Protein AF-A0A354M658-F1 (afdb_monomer_lite)

Organism: NCBI:txid1099853

pLDDT: mean 90.75, std 9.82, range [50.28, 98.75]

Radius of gyration: 19.21 Å; chains: 1; bounding box: 50×63×44 Å

Sequence (292 aa):
KNWQKTYTVVFLETEIPTVYDFEHWAVNEWEEVYEHSVENVEGEDISVDQYIWASGNSAFSLVANGGPKDFPTFKATSIDVHSGEGAACLKTRKTGSLPASQGMPIAAGNLFLGEFTSKGINIMKEPMKATHFGLPFRKKPLQMSVWFKYDGSNVHMSYDKKGNGTQYGDGRDYCAVYAVLYDNVKAKNLYGVSYLDGNTILKEDEDNPIIAVAGLHEQADNSDQYGTGGVYKHHVFDFKYREGKSVDPDRLKNYEYSLAVVFSSSFYGDRFIGGVGNTLWIDDVEIICEEN

Foldseek 3Di:
DPDDDDDDDDDDDDDDDQKDFQQDWDADPPDGLAIARWDFDDDPPDTDTDRQKDWCQVVLVVQDDHHHVRGQWHWDAPVQGPDDGTWIKGFKAASDQPLLLLQQGIAWGKMKGDFFDPVVNPCSVCVQQRDWFWDQAQFAFFKKKWKKFWAQPFFWWHADSNRDTDGDDPRFFFKWWKKWKFQQVLVCVPPVGSTDTSVQRPDDDPSHRTFWMWTDVVDPPPPCRRGDPSDIDMDMTTTDGDPPHDDDNVCSNVSRMTMMTMITLGPCVVSVIGGGGIMMIIGTIGRHGDDD

InterPro domains:
  IPR025112 Putative carbohydrate metabolism domain [PF13201] (21-288)
  IPR038653 Putative carbohydrate metabolism domain superfamily [G3DSA:2.60.120.890] (13-292)

Structure (mmCIF, N/CA/C/O backbone):
data_AF-A0A354M658-F1
#
_entry.id   AF-A0A354M658-F1
#
loop_
_atom_site.group_PDB
_atom_site.id
_atom_site.type_symbol
_atom_site.label_atom_id
_atom_site.label_alt_id
_atom_site.label_comp_id
_atom_site.label_asym_id
_atom_site.label_entity_id
_atom_site.label_seq_id
_atom_site.pdbx_PDB_ins_code
_atom_site.Cartn_x
_atom_site.Cartn_y
_atom_site.Cartn_z
_atom_site.occupancy
_atom_site.B_iso_or_equiv
_atom_site.auth_seq_id
_atom_site.auth_comp_id
_atom_site.auth_asym_id
_atom_site.auth_atom_id
_atom_site.pdbx_PDB_model_num
ATOM 1 N N . LYS A 1 1 ? 6.727 42.605 20.426 1.00 62.47 1 LYS A N 1
ATOM 2 C CA . LYS A 1 1 ? 6.127 41.355 19.893 1.00 62.47 1 LYS A CA 1
ATOM 3 C C . LYS A 1 1 ? 5.341 41.764 18.657 1.00 62.47 1 LYS A C 1
ATOM 5 O O . LYS A 1 1 ? 4.310 42.388 18.833 1.00 62.47 1 LYS A O 1
ATOM 10 N N . ASN A 1 2 ? 5.865 41.533 17.450 1.00 79.88 2 ASN A N 1
ATOM 11 C CA . ASN A 1 2 ? 5.308 42.151 16.235 1.00 79.88 2 ASN A CA 1
ATOM 12 C C . ASN A 1 2 ? 4.305 41.262 15.486 1.00 79.88 2 ASN A C 1
ATOM 14 O O . ASN A 1 2 ? 3.729 41.729 14.516 1.00 79.88 2 ASN A O 1
ATOM 18 N N . TRP A 1 3 ? 4.064 40.029 15.948 1.00 82.62 3 TRP A N 1
ATOM 19 C CA . TRP A 1 3 ? 3.088 39.118 15.348 1.00 82.62 3 TRP A CA 1
ATOM 20 C C . TRP A 1 3 ? 2.420 38.248 16.414 1.00 82.62 3 TRP A C 1
ATOM 22 O O . TRP A 1 3 ? 3.082 37.770 17.339 1.00 82.62 3 TRP A O 1
ATOM 32 N N . GLN A 1 4 ? 1.114 38.044 16.261 1.00 81.00 4 GLN A N 1
ATOM 33 C CA . GLN A 1 4 ? 0.299 37.101 17.019 1.00 81.00 4 GLN A CA 1
ATOM 34 C C . GLN A 1 4 ? -0.682 36.449 16.040 1.00 81.00 4 GLN A C 1
ATOM 36 O O . GLN A 1 4 ? -1.322 37.150 15.260 1.00 81.00 4 GLN A O 1
ATOM 41 N N . LYS A 1 5 ? -0.791 35.119 16.077 1.00 84.75 5 LYS A N 1
ATOM 42 C CA . LYS A 1 5 ? -1.776 34.347 15.313 1.00 84.75 5 LYS A CA 1
ATOM 43 C C . LYS A 1 5 ? -2.481 33.400 16.278 1.00 84.75 5 LYS A C 1
ATOM 45 O O . LYS A 1 5 ? -1.817 32.748 17.082 1.00 84.75 5 LYS A O 1
ATOM 50 N N . THR A 1 6 ? -3.805 33.377 16.223 1.00 88.00 6 THR A N 1
ATOM 51 C CA . THR A 1 6 ? -4.652 32.519 17.057 1.00 88.00 6 THR A CA 1
ATOM 52 C C . THR A 1 6 ? -5.156 31.371 16.199 1.00 88.00 6 THR A C 1
ATOM 54 O O . THR A 1 6 ? -5.606 31.602 15.079 1.00 88.00 6 THR A O 1
ATOM 57 N N . TYR A 1 7 ? -5.073 30.153 16.724 1.00 87.81 7 TYR A N 1
ATOM 58 C CA . TYR A 1 7 ? -5.593 28.949 16.088 1.00 87.81 7 TYR A CA 1
ATOM 59 C C . TYR A 1 7 ? -6.658 28.330 16.990 1.00 87.81 7 TYR A C 1
ATOM 61 O O . TYR A 1 7 ? -6.480 28.285 18.208 1.00 87.81 7 TYR A O 1
ATOM 69 N N . THR A 1 8 ? -7.733 27.838 16.381 1.00 82.88 8 THR A N 1
ATOM 70 C CA . THR A 1 8 ? -8.702 26.954 17.033 1.00 82.88 8 THR A CA 1
ATOM 71 C C . THR A 1 8 ? -8.377 25.534 16.600 1.00 82.88 8 THR A C 1
ATOM 73 O O . THR A 1 8 ? -8.306 25.263 15.405 1.00 82.88 8 THR A O 1
ATOM 76 N N . VAL A 1 9 ? -8.151 24.646 17.565 1.00 80.00 9 VAL A N 1
ATOM 77 C CA . VAL A 1 9 ? -7.917 23.221 17.319 1.00 80.00 9 VAL A CA 1
ATOM 78 C C . VAL A 1 9 ? -9.162 22.475 17.776 1.00 80.00 9 VAL A C 1
ATOM 80 O O . VAL A 1 9 ? -9.568 22.613 18.929 1.00 80.00 9 VAL A O 1
ATOM 83 N N . VAL A 1 10 ? -9.767 21.718 16.866 1.00 73.62 10 VAL A N 1
ATOM 84 C CA . VAL A 1 10 ? -10.928 20.862 17.128 1.00 73.62 10 VAL A CA 1
ATOM 85 C C . VAL A 1 10 ? -10.473 19.415 16.980 1.00 73.62 10 VAL A C 1
ATOM 87 O O . VAL A 1 10 ? -9.710 19.105 16.068 1.00 73.62 10 VAL A O 1
ATOM 90 N N . PHE A 1 11 ? -10.909 18.544 17.887 1.00 72.88 11 PHE A N 1
ATOM 91 C CA . PHE A 1 11 ? -10.695 17.106 17.773 1.00 72.88 11 PHE A CA 1
ATOM 92 C C . PHE A 1 11 ? -11.997 16.470 17.293 1.00 72.88 11 PHE A C 1
ATOM 94 O O . PHE A 1 11 ? -13.017 16.591 17.969 1.00 72.88 11 PHE A O 1
ATOM 101 N N . LEU A 1 12 ? -11.955 15.839 16.124 1.00 71.31 12 LEU A N 1
ATOM 102 C CA . LEU A 1 12 ? -13.067 15.080 15.565 1.00 71.31 12 LEU A CA 1
ATOM 103 C C . LEU A 1 12 ? -12.661 13.611 15.583 1.00 71.31 12 LEU A C 1
ATOM 105 O O . LEU A 1 12 ? -11.648 13.238 14.992 1.00 71.31 12 LEU A O 1
ATOM 109 N N . GLU A 1 13 ? -13.426 12.790 16.293 1.00 71.38 13 GLU A N 1
ATOM 110 C CA . GLU A 1 13 ? -13.241 11.345 16.254 1.00 71.38 13 GLU A CA 1
ATOM 111 C C . GLU A 1 13 ? -13.855 10.842 14.947 1.00 71.38 13 GLU A C 1
ATOM 113 O O . GLU A 1 13 ? -15.067 10.895 14.759 1.00 71.38 13 GLU A O 1
ATOM 118 N N . THR A 1 14 ? -13.002 10.439 14.009 1.00 75.31 14 THR A N 1
ATOM 119 C CA . THR A 1 14 ? -13.424 9.910 12.711 1.00 75.31 14 THR A CA 1
ATOM 120 C C . THR A 1 14 ? -12.824 8.527 12.527 1.00 75.31 14 THR A C 1
ATOM 122 O O . THR A 1 14 ? -11.682 8.270 12.911 1.00 75.31 14 THR A O 1
ATOM 125 N N . GLU A 1 15 ? -13.615 7.618 11.974 1.00 83.50 15 GLU A N 1
ATOM 126 C CA . GLU A 1 15 ? -13.143 6.294 11.589 1.00 83.50 15 GLU A CA 1
ATOM 127 C C . GLU A 1 15 ? -12.547 6.333 10.193 1.00 83.50 15 GLU A C 1
ATOM 129 O O . GLU A 1 15 ? -12.933 7.166 9.370 1.00 83.50 15 GLU A O 1
ATOM 134 N N . ILE A 1 16 ? -11.639 5.398 9.916 1.00 90.31 16 ILE A N 1
ATOM 135 C CA . ILE A 1 16 ? -11.258 5.147 8.532 1.00 90.31 16 ILE A CA 1
ATOM 136 C C . ILE A 1 16 ? -12.482 4.599 7.775 1.00 90.31 16 ILE A C 1
ATOM 138 O O . ILE A 1 16 ? -13.179 3.717 8.301 1.00 90.31 16 ILE A O 1
ATOM 142 N N . PRO A 1 17 ? -12.772 5.103 6.564 1.00 91.38 17 PRO A N 1
ATOM 143 C CA . PRO A 1 17 ? -13.848 4.572 5.744 1.00 91.38 17 PRO A CA 1
ATOM 144 C C . PRO A 1 17 ? -13.532 3.137 5.315 1.00 91.38 17 PRO A C 1
ATOM 146 O O . PRO A 1 17 ? -12.414 2.646 5.482 1.00 91.38 17 PRO A O 1
ATOM 149 N N . THR A 1 18 ? -14.539 2.446 4.787 1.00 94.88 18 THR A N 1
ATOM 150 C CA . THR A 1 18 ? -14.402 1.091 4.228 1.00 94.88 18 THR A CA 1
ATOM 151 C C . THR A 1 18 ? -14.594 1.054 2.718 1.00 94.88 18 THR A C 1
ATOM 153 O O . THR A 1 18 ? -14.550 -0.028 2.152 1.00 94.88 18 THR A O 1
ATOM 156 N N . VAL A 1 19 ? -14.812 2.203 2.081 1.00 95.25 19 VAL A N 1
ATOM 157 C CA . VAL A 1 19 ? -14.932 2.368 0.630 1.00 95.25 19 VAL A CA 1
ATOM 158 C C . VAL A 1 19 ? -13.922 3.432 0.219 1.00 95.25 19 VAL A C 1
ATOM 160 O O . VAL A 1 19 ? -13.821 4.445 0.909 1.00 95.25 19 VAL A O 1
ATOM 163 N N . TYR A 1 20 ? -13.178 3.181 -0.855 1.00 95.88 20 TYR A N 1
ATOM 164 C CA . TYR A 1 20 ? -12.147 4.073 -1.377 1.00 95.88 20 TYR A CA 1
ATOM 165 C C . TYR A 1 20 ? -12.264 4.133 -2.904 1.00 95.88 20 TYR A C 1
ATOM 167 O O . TYR A 1 20 ? -12.034 3.127 -3.582 1.00 95.88 20 TYR A O 1
ATOM 175 N N . ASP A 1 21 ? -12.633 5.300 -3.427 1.00 94.00 21 ASP A N 1
ATOM 176 C CA . ASP A 1 21 ? -12.829 5.565 -4.862 1.00 94.00 21 ASP A CA 1
ATOM 177 C C . ASP A 1 21 ? -11.611 6.249 -5.516 1.00 94.00 21 ASP A C 1
ATOM 179 O O . ASP A 1 21 ? -11.453 6.244 -6.729 1.00 94.00 21 ASP A O 1
ATOM 183 N N . PHE A 1 22 ? -10.689 6.793 -4.712 1.00 94.75 22 PHE A N 1
ATOM 184 C CA . PHE A 1 22 ? -9.501 7.525 -5.169 1.00 94.75 22 PHE A CA 1
ATOM 185 C C . PHE A 1 22 ? -9.811 8.762 -6.031 1.00 94.75 22 PHE A C 1
ATOM 187 O O . PHE A 1 22 ? -8.993 9.173 -6.870 1.00 94.75 22 PHE A O 1
ATOM 194 N N . GLU A 1 23 ? -10.947 9.413 -5.783 1.00 91.94 23 GLU A N 1
ATOM 195 C CA . GLU A 1 23 ? -11.368 10.612 -6.508 1.00 91.94 23 GLU A CA 1
ATOM 196 C C . GLU A 1 23 ? -10.589 11.864 -6.104 1.00 91.94 23 GLU A C 1
ATOM 198 O O . GLU A 1 23 ? -10.271 12.729 -6.934 1.00 91.94 23 GLU A O 1
ATOM 203 N N . HIS A 1 24 ? -10.211 11.967 -4.834 1.00 90.00 24 HIS A N 1
ATOM 204 C CA . HIS A 1 24 ? -9.600 13.169 -4.283 1.00 90.00 24 HIS A CA 1
ATOM 205 C C . HIS A 1 24 ? -8.102 12.985 -4.057 1.00 90.00 24 HIS A C 1
ATOM 207 O O . HIS A 1 24 ? -7.654 12.076 -3.365 1.00 90.00 24 HIS A O 1
ATOM 213 N N . TRP A 1 25 ? -7.314 13.884 -4.648 1.00 90.06 25 TRP A N 1
ATOM 214 C CA . TRP A 1 25 ? -5.867 13.920 -4.478 1.00 90.06 25 TRP A CA 1
ATOM 215 C C . TRP A 1 25 ? -5.412 15.349 -4.202 1.00 90.06 25 TRP A C 1
ATOM 217 O O . TRP A 1 25 ? -5.858 16.287 -4.866 1.00 90.06 25 TRP A O 1
ATOM 227 N N . ALA A 1 26 ? -4.513 15.514 -3.239 1.00 84.19 26 ALA A N 1
ATOM 228 C CA . ALA A 1 26 ? -3.957 16.803 -2.855 1.00 84.19 26 ALA A CA 1
ATOM 229 C C . ALA A 1 26 ? -2.463 16.873 -3.180 1.00 84.19 26 ALA A C 1
ATOM 231 O O . ALA A 1 26 ? -1.716 15.920 -2.960 1.00 84.19 26 ALA A O 1
ATOM 232 N N . VAL A 1 27 ? -2.020 18.034 -3.657 1.00 79.19 27 VAL A N 1
ATOM 233 C CA . VAL A 1 27 ? -0.604 18.413 -3.699 1.00 79.19 27 VAL A CA 1
ATOM 234 C C . VAL A 1 27 ? -0.386 19.375 -2.539 1.00 79.19 27 VAL A C 1
ATOM 236 O O . VAL A 1 27 ? -1.088 20.380 -2.443 1.00 79.19 27 VAL A O 1
ATOM 239 N N . ASN A 1 28 ? 0.541 19.071 -1.632 1.00 63.62 28 ASN A N 1
ATOM 240 C CA . ASN A 1 28 ? 0.803 19.949 -0.495 1.00 63.62 28 ASN A CA 1
ATOM 241 C C . ASN A 1 28 ? 1.319 21.311 -0.989 1.00 63.62 28 ASN A C 1
ATOM 243 O O . ASN A 1 28 ? 2.319 21.380 -1.704 1.00 63.62 28 ASN A O 1
ATOM 247 N N . GLU A 1 29 ? 0.651 22.391 -0.576 1.00 52.16 29 GLU A N 1
ATOM 248 C CA . GLU A 1 29 ? 0.931 23.769 -1.006 1.00 52.16 29 GLU A CA 1
ATOM 249 C C . GLU A 1 29 ? 2.346 24.255 -0.657 1.00 52.16 29 GLU A C 1
ATOM 251 O O . GLU A 1 29 ? 2.800 25.260 -1.208 1.00 52.16 29 GLU A O 1
ATOM 256 N N . TRP A 1 30 ? 3.040 23.575 0.263 1.00 50.62 30 TRP A N 1
ATOM 257 C CA . TRP A 1 30 ? 4.278 24.092 0.833 1.00 50.62 30 TRP A CA 1
ATOM 258 C C . TRP A 1 30 ? 5.552 23.550 0.189 1.00 50.62 30 TRP A C 1
ATOM 260 O O . TRP A 1 30 ? 6.447 24.363 -0.008 1.00 50.62 30 TRP A O 1
ATOM 270 N N . GLU A 1 31 ? 5.672 22.266 -0.181 1.00 50.28 31 GLU A N 1
ATOM 271 C CA . GLU A 1 31 ? 6.960 21.723 -0.679 1.00 50.28 31 GLU A CA 1
ATOM 272 C C . GLU A 1 31 ? 6.880 20.467 -1.584 1.00 50.28 31 GLU A C 1
ATOM 274 O O . GLU A 1 31 ? 7.927 19.918 -1.932 1.00 50.28 31 GLU A O 1
ATOM 279 N N . GLU A 1 32 ? 5.707 19.978 -2.007 1.00 55.75 32 GLU A N 1
ATOM 280 C CA . GLU A 1 32 ? 5.631 18.640 -2.627 1.00 55.75 32 GLU A CA 1
ATOM 281 C C . GLU A 1 32 ? 5.259 18.673 -4.113 1.00 55.75 32 GLU A C 1
ATOM 283 O O . GLU A 1 32 ? 4.260 19.242 -4.531 1.00 55.75 32 GLU A O 1
ATOM 288 N N . VAL A 1 33 ? 6.089 18.032 -4.936 1.00 61.59 33 VAL A N 1
ATOM 289 C CA . VAL A 1 33 ? 5.893 17.840 -6.388 1.00 61.59 33 VAL A CA 1
ATOM 290 C C . VAL A 1 33 ? 5.036 16.605 -6.716 1.00 61.59 33 VAL A C 1
ATOM 292 O O . VAL A 1 33 ? 4.964 16.193 -7.874 1.00 61.59 33 VAL A O 1
ATOM 295 N N . TYR A 1 34 ? 4.415 15.989 -5.707 1.00 69.31 34 TYR A N 1
ATOM 296 C CA . TYR A 1 34 ? 3.667 14.739 -5.817 1.00 69.31 34 TYR A CA 1
ATOM 297 C C . TYR A 1 34 ? 2.330 14.811 -5.079 1.00 69.31 34 TYR A C 1
ATOM 299 O O . TYR A 1 34 ? 2.143 15.629 -4.181 1.00 69.31 34 TYR A O 1
ATOM 307 N N . GLU A 1 35 ? 1.399 13.957 -5.497 1.00 78.00 35 GLU A N 1
ATOM 308 C CA . GLU A 1 35 ? 0.031 13.924 -4.987 1.00 78.00 35 GLU A CA 1
ATOM 309 C C . GLU A 1 35 ? -0.128 12.873 -3.873 1.00 78.00 35 GLU A C 1
ATOM 311 O O . GLU A 1 35 ? 0.541 11.832 -3.882 1.00 78.00 35 GLU A O 1
ATOM 316 N N . HIS A 1 36 ? -1.059 13.132 -2.954 1.00 78.62 36 HIS A N 1
ATOM 317 C CA . HIS A 1 36 ? -1.543 12.196 -1.934 1.00 78.62 36 HIS A CA 1
ATOM 318 C C . HIS A 1 36 ? -3.029 11.943 -2.136 1.00 78.62 36 HIS A C 1
ATOM 320 O O . HIS A 1 36 ? -3.767 12.902 -2.344 1.00 78.62 36 HIS A O 1
ATOM 326 N N . SER A 1 37 ? -3.467 10.689 -2.028 1.00 78.56 37 SER A N 1
ATOM 327 C CA . SER A 1 37 ? -4.898 10.373 -1.986 1.00 78.56 37 SER A CA 1
ATOM 328 C C . SER A 1 37 ? -5.496 10.871 -0.671 1.00 78.56 37 SER A C 1
ATOM 330 O O . SER A 1 37 ? -4.895 10.690 0.392 1.00 78.56 37 SER A O 1
ATOM 332 N N . VAL A 1 38 ? -6.670 11.487 -0.747 1.00 81.25 38 VAL A N 1
ATOM 333 C CA . VAL A 1 38 ? -7.400 12.057 0.387 1.00 81.25 38 VAL A CA 1
ATOM 334 C C . VAL A 1 38 ? -8.779 11.424 0.426 1.00 81.25 38 VAL A C 1
ATOM 336 O O . VAL A 1 38 ? -9.447 11.362 -0.597 1.00 81.25 38 VAL A O 1
ATOM 339 N N . GLU A 1 39 ? -9.221 10.993 1.602 1.00 82.88 39 GLU A N 1
ATOM 340 C CA . GLU A 1 39 ? -10.611 10.581 1.794 1.00 82.88 39 GLU A CA 1
ATOM 341 C C . GLU A 1 39 ? -11.395 11.743 2.394 1.00 82.88 39 GLU A C 1
ATOM 343 O O . GLU A 1 39 ? -10.999 12.291 3.426 1.00 82.88 39 GLU A O 1
ATOM 348 N N . ASN A 1 40 ? -12.503 12.130 1.765 1.00 77.31 40 ASN A N 1
ATOM 349 C CA . ASN A 1 40 ? -13.403 13.121 2.338 1.00 77.31 40 ASN A CA 1
ATOM 350 C C . ASN A 1 40 ? -14.491 12.398 3.131 1.00 77.31 40 ASN A C 1
ATOM 352 O O . ASN A 1 40 ? -15.287 11.648 2.571 1.00 77.31 40 ASN A O 1
ATOM 356 N N . VAL A 1 41 ? -14.513 12.604 4.445 1.00 72.06 41 VAL A N 1
ATOM 357 C CA . VAL A 1 41 ? -15.545 12.028 5.310 1.00 72.06 41 VAL A CA 1
ATOM 358 C C . VAL A 1 41 ? -16.502 13.138 5.724 1.00 72.06 41 VAL A C 1
ATOM 360 O O . VAL A 1 41 ? -16.082 14.154 6.289 1.00 72.06 41 VAL A O 1
ATOM 363 N N . GLU A 1 42 ? -17.795 12.949 5.453 1.00 64.25 42 GLU A N 1
ATOM 364 C CA . GLU A 1 42 ? -18.844 13.828 5.967 1.00 64.25 42 GLU A CA 1
ATOM 365 C C . GLU A 1 42 ? -18.908 13.694 7.497 1.00 64.25 42 GLU A C 1
ATOM 367 O O . GLU A 1 42 ? -19.369 12.687 8.035 1.00 64.25 42 GLU A O 1
ATOM 372 N N . GLY A 1 43 ? -18.413 14.700 8.222 1.00 60.53 43 GLY A N 1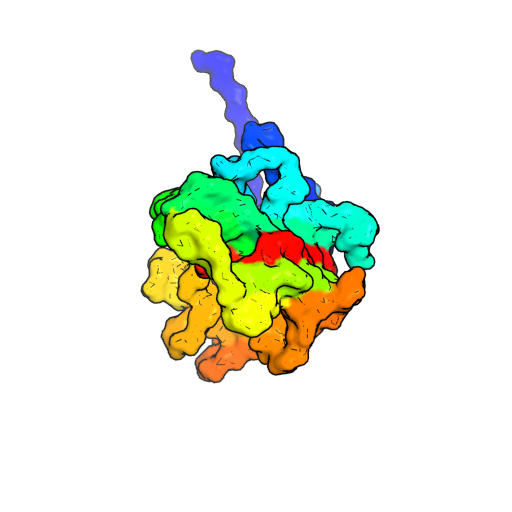
ATOM 373 C CA . GLY A 1 43 ? -18.759 14.885 9.629 1.00 60.53 43 GLY A CA 1
ATOM 374 C C . GLY A 1 43 ? -20.162 15.481 9.758 1.00 60.53 43 GLY A C 1
ATOM 375 O O . GLY A 1 43 ? -20.660 16.082 8.810 1.00 60.53 43 GLY A O 1
ATOM 376 N N . GLU A 1 44 ? -20.781 15.373 10.941 1.00 58.41 44 GLU A N 1
ATOM 377 C CA . GLU A 1 44 ? -22.155 15.864 11.182 1.00 58.41 44 GLU A CA 1
ATOM 378 C C . GLU A 1 44 ? -22.369 17.338 10.766 1.00 58.41 44 GLU A C 1
ATOM 380 O O . GLU A 1 44 ? -23.470 17.684 10.350 1.00 58.41 44 GLU A O 1
ATOM 385 N N . ASP A 1 45 ? -21.320 18.178 10.802 1.00 61.84 45 ASP A N 1
ATOM 386 C CA . ASP A 1 45 ? -21.381 19.605 10.432 1.00 61.84 45 ASP A CA 1
ATOM 387 C C . ASP A 1 45 ? -20.208 20.114 9.554 1.00 61.84 45 ASP A C 1
ATOM 389 O O . ASP A 1 45 ? -20.222 21.265 9.109 1.00 61.84 45 ASP A O 1
ATOM 393 N N . ILE A 1 46 ? -19.154 19.314 9.332 1.00 67.19 46 ILE A N 1
ATOM 394 C CA . ILE A 1 46 ? -17.931 19.719 8.605 1.00 67.19 46 ILE A CA 1
ATOM 395 C C . ILE A 1 46 ? -17.379 18.515 7.830 1.00 67.19 46 ILE A C 1
ATOM 397 O O . ILE A 1 46 ? -17.163 17.458 8.417 1.00 67.19 46 ILE A O 1
ATOM 401 N N . SER A 1 47 ? -17.090 18.686 6.538 1.00 70.56 47 SER A N 1
ATOM 402 C CA . SER A 1 47 ? -16.326 17.711 5.749 1.00 70.56 47 SER A CA 1
ATOM 403 C C . SER A 1 47 ? -14.865 17.689 6.205 1.00 70.56 47 SER A C 1
ATOM 405 O O . SER A 1 47 ? -14.218 18.742 6.236 1.00 70.56 47 SER A O 1
ATOM 407 N N . VAL A 1 48 ? -14.338 16.515 6.545 1.00 78.50 48 VAL A N 1
ATOM 408 C CA . VAL A 1 48 ? -12.954 16.354 7.008 1.00 78.50 48 VAL A CA 1
ATOM 409 C C . VAL A 1 48 ? -12.146 15.600 5.965 1.00 78.50 48 VAL A C 1
ATOM 411 O O . VAL A 1 48 ? -12.489 14.478 5.603 1.00 78.50 48 VAL A O 1
ATOM 414 N N . ASP A 1 49 ? -11.037 16.204 5.548 1.00 83.81 49 ASP A N 1
ATOM 415 C CA . ASP A 1 49 ? -10.035 15.540 4.722 1.00 83.81 49 ASP A CA 1
ATOM 416 C C . ASP A 1 49 ? -9.165 14.628 5.593 1.00 83.81 49 ASP A C 1
ATOM 418 O O . ASP A 1 49 ? -8.462 15.077 6.507 1.00 83.81 49 ASP A O 1
ATOM 422 N N . GLN A 1 50 ? -9.202 13.335 5.299 1.00 85.38 50 GLN A N 1
ATOM 423 C CA . GLN A 1 50 ? -8.380 12.315 5.927 1.00 85.38 50 GLN A CA 1
ATOM 424 C C . GLN A 1 50 ? -7.205 11.933 5.018 1.00 85.38 50 GLN A C 1
ATOM 426 O O . GLN A 1 50 ? -7.374 11.397 3.924 1.00 85.38 50 GLN A O 1
ATOM 431 N N . TYR A 1 51 ? -5.986 12.144 5.516 1.00 88.50 51 TYR A N 1
ATOM 432 C CA . TYR A 1 51 ? -4.734 11.758 4.855 1.00 88.50 51 TYR A CA 1
ATOM 433 C C . TYR A 1 51 ? -4.285 10.379 5.351 1.00 88.50 51 TYR A C 1
ATOM 435 O O . TYR A 1 51 ? -3.289 10.249 6.061 1.00 88.50 51 TYR A O 1
ATOM 443 N N . ILE A 1 52 ? -5.085 9.357 5.053 1.00 92.06 52 ILE A N 1
ATOM 444 C CA . ILE A 1 52 ? -4.883 7.987 5.562 1.00 92.06 52 ILE A CA 1
ATOM 445 C C . ILE A 1 52 ? -4.019 7.121 4.645 1.00 92.06 52 ILE A C 1
ATOM 447 O O . ILE A 1 52 ? -3.516 6.080 5.073 1.00 92.06 52 ILE A O 1
ATOM 451 N N . TRP A 1 53 ? -3.851 7.546 3.394 1.00 95.88 53 TRP A N 1
ATOM 452 C CA . TRP A 1 53 ? -3.031 6.866 2.408 1.00 95.88 53 TRP A CA 1
ATOM 453 C C . TRP A 1 53 ? -1.611 7.419 2.397 1.00 95.88 53 TRP A C 1
ATOM 455 O O . TRP A 1 53 ? -1.385 8.620 2.262 1.00 95.88 53 TRP A O 1
ATOM 465 N N . ALA A 1 54 ? -0.645 6.515 2.459 1.00 95.81 54 ALA A N 1
ATOM 466 C CA . ALA A 1 54 ? 0.770 6.800 2.342 1.00 95.81 54 ALA A CA 1
ATOM 467 C C . ALA A 1 54 ? 1.374 6.109 1.114 1.00 95.81 54 ALA A C 1
ATOM 469 O O . ALA A 1 54 ? 0.867 5.111 0.598 1.00 95.81 54 ALA A O 1
ATOM 470 N N . SER A 1 55 ? 2.496 6.652 0.645 1.00 96.38 55 SER A N 1
ATOM 471 C CA . SER A 1 55 ? 3.295 6.093 -0.445 1.00 96.38 55 SER A CA 1
ATOM 472 C C . SER A 1 55 ? 4.779 6.389 -0.232 1.00 96.38 55 SER A C 1
ATOM 474 O O . SER A 1 55 ? 5.164 7.232 0.580 1.00 96.38 55 SER A O 1
ATOM 476 N N . GLY A 1 56 ? 5.635 5.726 -1.007 1.00 94.88 56 GLY A N 1
ATOM 477 C CA . GLY A 1 56 ? 7.070 6.002 -1.064 1.00 94.88 56 GLY A CA 1
ATOM 478 C C . GLY A 1 56 ? 7.438 7.290 -1.811 1.00 94.88 56 GLY A C 1
ATOM 479 O O . GLY A 1 56 ? 8.628 7.561 -1.989 1.00 94.88 56 GLY A O 1
ATOM 480 N N . ASN A 1 57 ? 6.460 8.087 -2.265 1.00 94.25 57 ASN A N 1
ATOM 481 C CA . ASN A 1 57 ? 6.715 9.294 -3.051 1.00 94.25 57 ASN A CA 1
ATOM 482 C C . ASN A 1 57 ? 7.591 10.311 -2.317 1.00 94.25 57 ASN A C 1
ATOM 484 O O . ASN A 1 57 ? 8.464 10.912 -2.937 1.00 94.25 57 ASN A O 1
ATOM 488 N N . SER A 1 58 ? 7.424 10.460 -1.002 1.00 89.25 58 SER A N 1
ATOM 489 C CA . SER A 1 58 ? 8.232 11.390 -0.204 1.00 89.25 58 SER A CA 1
ATOM 490 C C . SER A 1 58 ? 9.724 11.057 -0.271 1.00 89.25 58 SER A C 1
ATOM 492 O O . SER A 1 58 ? 10.548 11.944 -0.480 1.00 89.25 58 SER A O 1
ATOM 494 N N . ALA A 1 59 ? 10.095 9.776 -0.210 1.00 89.69 59 ALA A N 1
ATOM 495 C CA . ALA A 1 59 ? 11.476 9.348 -0.413 1.00 89.69 59 ALA A CA 1
ATOM 496 C C . ALA A 1 59 ? 11.911 9.466 -1.879 1.00 89.69 59 ALA A C 1
ATOM 498 O O . ALA A 1 59 ? 13.045 9.859 -2.153 1.00 89.69 59 ALA A O 1
ATOM 499 N N . PHE A 1 60 ? 11.020 9.162 -2.827 1.00 91.88 60 PHE A N 1
ATOM 500 C CA . PHE A 1 60 ? 11.318 9.293 -4.253 1.00 91.88 60 PHE A CA 1
ATOM 501 C C . PHE A 1 60 ? 11.528 10.754 -4.681 1.00 91.88 60 PHE A C 1
ATOM 503 O O . PHE A 1 60 ? 12.289 11.013 -5.612 1.00 91.88 60 PHE A O 1
ATOM 510 N N . SER A 1 61 ? 10.938 11.719 -3.969 1.00 89.88 61 SER A N 1
ATOM 511 C CA . SER A 1 61 ? 11.088 13.156 -4.241 1.00 89.88 61 SER A CA 1
ATOM 512 C C . SER A 1 61 ? 12.544 13.631 -4.183 1.00 89.88 61 SER A C 1
ATOM 514 O O . SER A 1 61 ? 12.914 14.563 -4.888 1.00 89.88 61 SER A O 1
ATOM 516 N N . LEU A 1 62 ? 13.400 12.923 -3.434 1.00 86.25 62 LEU A N 1
ATOM 517 C CA . LEU A 1 62 ? 14.841 13.181 -3.359 1.00 86.25 62 LEU A CA 1
ATOM 518 C C . LEU A 1 62 ? 15.566 12.981 -4.698 1.00 86.25 62 LEU A C 1
ATOM 520 O O . LEU A 1 62 ? 16.688 13.462 -4.861 1.00 86.25 62 LEU A O 1
ATOM 524 N N . VAL A 1 63 ? 14.965 12.237 -5.631 1.00 87.31 63 VAL A N 1
ATOM 525 C CA . VAL A 1 63 ? 15.555 11.908 -6.939 1.00 87.31 63 VAL A CA 1
ATOM 526 C C . VAL A 1 63 ? 14.634 12.150 -8.128 1.00 87.31 63 VAL A C 1
ATOM 528 O O . VAL A 1 63 ? 15.077 12.055 -9.276 1.00 87.31 63 VAL A O 1
ATOM 531 N N . ALA A 1 64 ? 13.366 12.458 -7.871 1.00 85.62 64 ALA A N 1
ATOM 532 C CA . ALA A 1 64 ? 12.406 12.795 -8.901 1.00 85.62 64 ALA A CA 1
ATOM 533 C C . ALA A 1 64 ? 12.827 14.074 -9.634 1.00 85.62 64 ALA A C 1
ATOM 535 O O . ALA A 1 64 ? 13.275 15.047 -9.034 1.00 85.62 64 ALA A O 1
ATOM 536 N N . ASN A 1 65 ? 12.642 14.075 -10.951 1.00 79.50 65 ASN A N 1
ATOM 537 C CA . ASN A 1 65 ? 12.728 15.272 -11.775 1.00 79.50 65 ASN A CA 1
ATOM 538 C C . ASN A 1 65 ? 11.445 15.320 -12.600 1.00 79.50 65 ASN A C 1
ATOM 540 O O . ASN A 1 65 ? 11.272 14.474 -13.474 1.00 79.50 65 ASN A O 1
ATOM 544 N N . GLY A 1 66 ? 10.548 16.260 -12.306 1.00 85.06 66 GLY A N 1
ATOM 545 C CA . GLY A 1 66 ? 9.273 16.371 -13.012 1.00 85.06 66 GLY A CA 1
ATOM 546 C C . GLY A 1 66 ? 8.094 16.663 -12.092 1.00 85.06 66 GLY A C 1
ATOM 547 O O . GLY A 1 66 ? 8.273 17.197 -10.998 1.00 85.06 66 GLY A O 1
ATOM 548 N N . GLY A 1 67 ? 6.895 16.351 -12.581 1.00 87.12 67 GLY A N 1
ATOM 549 C CA . GLY A 1 67 ? 5.635 16.568 -11.865 1.00 87.12 67 GLY A CA 1
ATOM 550 C C . GLY A 1 67 ? 5.050 15.272 -11.297 1.00 87.12 67 GLY A C 1
ATOM 551 O O . GLY A 1 67 ? 5.666 14.214 -11.433 1.00 87.12 67 GLY A O 1
ATOM 552 N N . PRO A 1 68 ? 3.830 15.311 -10.731 1.00 87.38 68 PRO A N 1
ATOM 553 C CA . PRO A 1 68 ? 3.221 14.156 -10.066 1.00 87.38 68 PRO A CA 1
ATOM 554 C C . PRO A 1 68 ? 3.230 12.862 -10.891 1.00 87.38 68 PRO A C 1
ATOM 556 O O . PRO A 1 68 ? 3.572 11.802 -10.383 1.00 87.38 68 PRO A O 1
ATOM 559 N N . LYS A 1 69 ? 2.982 12.938 -12.205 1.00 90.12 69 LYS A N 1
ATOM 560 C CA . LYS A 1 69 ? 2.987 11.770 -13.110 1.00 90.12 69 LYS A CA 1
ATOM 561 C C . LYS A 1 69 ? 4.351 11.095 -13.286 1.00 90.12 69 LYS A C 1
ATOM 563 O O . LYS A 1 69 ? 4.414 10.008 -13.864 1.00 90.12 69 LYS A O 1
ATOM 568 N N . ASP A 1 70 ? 5.440 11.716 -12.842 1.00 91.69 70 ASP A N 1
ATOM 569 C CA . ASP A 1 70 ? 6.786 11.137 -12.866 1.00 91.69 70 AS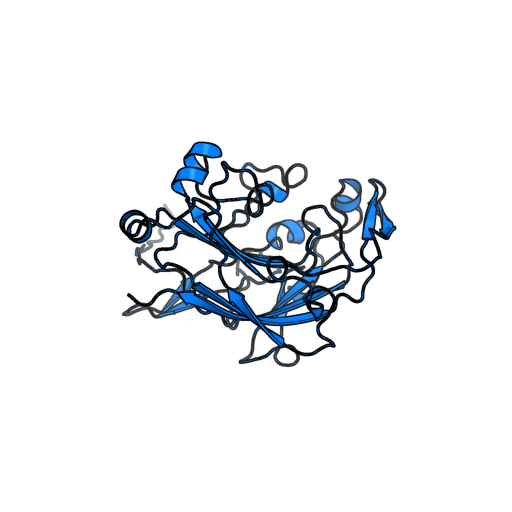P A CA 1
ATOM 570 C C . ASP A 1 70 ? 7.099 10.336 -11.597 1.00 91.69 70 ASP A C 1
ATOM 572 O O . ASP A 1 70 ? 8.058 9.557 -11.573 1.00 91.69 70 ASP A O 1
ATOM 576 N N . PHE A 1 71 ? 6.256 10.460 -10.570 1.00 95.56 71 PHE A N 1
ATOM 577 C CA . PHE A 1 71 ? 6.372 9.693 -9.343 1.00 95.56 71 PHE A CA 1
ATOM 578 C C . PHE A 1 71 ? 5.913 8.236 -9.527 1.00 95.56 71 PHE A C 1
ATOM 580 O O . PHE A 1 71 ? 5.251 7.880 -10.517 1.00 95.56 71 PHE A O 1
ATOM 587 N N . PRO A 1 72 ? 6.308 7.351 -8.596 1.00 97.38 72 PRO A N 1
ATOM 588 C CA . PRO A 1 72 ? 5.809 5.989 -8.543 1.00 97.38 72 PRO A CA 1
ATOM 589 C C . PRO A 1 72 ? 4.303 5.918 -8.290 1.00 97.38 72 PRO A C 1
ATOM 591 O O . PRO A 1 72 ? 3.665 5.038 -8.849 1.00 97.38 72 PRO A O 1
ATOM 594 N N . THR A 1 73 ? 3.732 6.842 -7.519 1.00 97.75 73 THR A N 1
ATOM 595 C CA . THR A 1 73 ? 2.303 6.848 -7.170 1.00 97.75 73 THR A CA 1
ATOM 596 C C . THR A 1 73 ? 1.675 8.186 -7.538 1.00 97.75 73 THR A C 1
ATOM 598 O O . THR A 1 73 ? 2.224 9.228 -7.192 1.00 97.75 73 THR A O 1
ATOM 601 N N . PHE A 1 74 ? 0.564 8.185 -8.268 1.00 95.75 74 PHE A N 1
ATOM 602 C CA . PHE A 1 74 ? -0.092 9.412 -8.737 1.00 95.75 74 PHE A CA 1
ATOM 603 C C . PHE A 1 74 ? -1.551 9.153 -9.127 1.00 95.75 74 PHE A C 1
ATOM 605 O O . PHE A 1 74 ? -1.945 7.999 -9.320 1.00 95.75 74 PHE A O 1
ATOM 612 N N . LYS A 1 75 ? -2.338 10.221 -9.298 1.00 95.19 75 LYS A N 1
ATOM 613 C CA . LYS A 1 75 ? -3.722 10.125 -9.772 1.00 95.19 75 LYS A CA 1
ATOM 614 C C . LYS A 1 75 ? -3.773 9.771 -11.267 1.00 95.19 75 LYS A C 1
ATOM 616 O O . LYS A 1 75 ? -3.188 10.464 -12.109 1.00 95.19 75 LYS A O 1
ATOM 621 N N . ALA A 1 76 ? -4.496 8.712 -11.630 1.00 92.81 76 ALA A N 1
ATOM 622 C CA . ALA A 1 76 ? -4.897 8.462 -13.014 1.00 92.81 76 ALA A CA 1
ATOM 623 C C . ALA A 1 76 ? -6.008 9.429 -13.448 1.00 92.81 76 ALA A C 1
ATOM 625 O O . ALA A 1 76 ? -6.826 9.878 -12.655 1.00 92.81 76 ALA A O 1
ATOM 626 N N . THR A 1 77 ? -6.027 9.760 -14.738 1.00 83.69 77 THR A N 1
ATOM 627 C CA . THR A 1 77 ? -7.047 10.634 -15.339 1.00 83.69 77 THR A CA 1
ATOM 628 C C . THR A 1 77 ? -8.111 9.812 -16.057 1.00 83.69 77 THR A C 1
ATOM 630 O O . THR A 1 77 ? -7.796 8.715 -16.503 1.00 83.69 77 THR A O 1
ATOM 633 N N . SER A 1 78 ? -9.293 10.390 -16.286 1.00 76.75 78 SER A N 1
ATOM 634 C CA . SER A 1 78 ? -10.533 9.766 -16.799 1.00 76.75 78 SER A CA 1
ATOM 635 C C . SER A 1 78 ? -10.468 8.769 -17.974 1.00 76.75 78 SER A C 1
ATOM 637 O O . SER A 1 78 ? -11.423 8.034 -18.193 1.00 76.75 78 SER A O 1
ATOM 639 N N . ILE A 1 79 ? -9.385 8.702 -18.753 1.00 82.44 79 ILE A N 1
ATOM 640 C CA . ILE A 1 79 ? -9.193 7.658 -19.780 1.00 82.44 79 ILE A CA 1
ATOM 641 C C . ILE A 1 79 ? -8.724 6.312 -19.194 1.00 82.44 79 ILE A C 1
ATOM 643 O O . ILE A 1 79 ? -8.844 5.273 -19.837 1.00 82.44 79 ILE A O 1
ATOM 647 N N . ASP A 1 80 ? -8.177 6.339 -17.981 1.00 85.62 80 ASP A N 1
ATOM 648 C CA . ASP A 1 80 ? -7.553 5.218 -17.284 1.00 85.62 80 ASP A CA 1
ATOM 649 C C . ASP A 1 80 ? -8.256 4.887 -15.958 1.00 85.62 80 ASP A C 1
ATOM 651 O O . ASP A 1 80 ? -7.634 4.247 -15.120 1.00 85.62 80 ASP A O 1
ATOM 655 N N . VAL A 1 81 ? -9.515 5.301 -15.776 1.00 94.25 81 VAL A N 1
ATOM 656 C CA . VAL A 1 81 ? -10.326 5.056 -14.563 1.00 94.25 81 VAL A CA 1
ATOM 657 C C . VAL A 1 81 ? -11.424 4.025 -14.841 1.00 94.25 81 VAL A C 1
ATOM 659 O O . VAL A 1 81 ? -11.834 3.858 -15.995 1.00 94.25 81 VAL A O 1
ATOM 662 N N . HIS A 1 82 ? -11.872 3.303 -13.815 1.00 96.25 82 HIS A N 1
ATOM 663 C CA . HIS A 1 82 ? -13.005 2.381 -13.914 1.00 96.25 82 HIS A CA 1
ATOM 664 C C . HIS A 1 82 ? -14.321 3.118 -13.655 1.00 96.25 82 HIS A C 1
ATOM 666 O O . HIS A 1 82 ? -15.262 2.979 -14.444 1.00 96.25 82 HIS A O 1
ATOM 672 N N . SER A 1 83 ? -14.371 3.915 -12.587 1.00 94.06 83 SER A N 1
ATOM 673 C CA . SER A 1 83 ? -15.512 4.755 -12.237 1.00 94.06 83 SER A CA 1
ATOM 674 C C . SER A 1 83 ? -15.066 6.201 -11.962 1.00 94.06 83 SER A C 1
ATOM 676 O O . SER A 1 83 ? -13.884 6.516 -12.042 1.00 94.06 83 SER A O 1
ATOM 678 N N . GLY A 1 84 ? -16.039 7.107 -11.814 1.00 93.00 84 GLY A N 1
ATOM 679 C CA . GLY A 1 84 ? -15.804 8.524 -11.508 1.00 93.00 84 GLY A CA 1
ATOM 680 C C . GLY A 1 84 ? -14.791 9.260 -12.404 1.00 93.00 84 GLY A C 1
ATOM 681 O O . GLY A 1 84 ? -14.865 9.195 -13.637 1.00 93.00 84 GLY A O 1
ATOM 682 N N . GLU A 1 85 ? -13.913 10.057 -11.793 1.00 91.56 85 GLU A N 1
ATOM 683 C CA . GLU A 1 85 ? -12.919 10.910 -12.463 1.00 91.56 85 GLU A CA 1
ATOM 684 C C . GLU A 1 85 ? -11.468 10.586 -12.063 1.00 91.56 85 GLU A C 1
ATOM 686 O O . GLU A 1 85 ? -10.525 11.119 -12.674 1.00 91.56 85 GLU A O 1
ATOM 691 N N . GLY A 1 86 ? -11.267 9.739 -11.052 1.00 92.25 86 GLY A N 1
ATOM 692 C CA . GLY A 1 86 ? -9.982 9.421 -10.449 1.00 92.25 86 GLY A CA 1
ATOM 693 C C . GLY A 1 86 ? -9.761 7.928 -10.257 1.00 92.25 86 GLY A C 1
ATOM 694 O O . GLY A 1 86 ? -10.684 7.144 -10.192 1.00 92.25 86 GLY A O 1
ATOM 695 N N . ALA A 1 87 ? -8.491 7.538 -10.209 1.00 95.94 87 ALA A N 1
ATOM 696 C CA . ALA A 1 87 ? -8.067 6.213 -9.774 1.00 95.94 87 ALA A CA 1
ATOM 697 C C . ALA A 1 87 ? -6.620 6.310 -9.274 1.00 95.94 87 ALA A C 1
ATOM 699 O O . ALA A 1 87 ? -5.870 7.214 -9.670 1.00 95.94 87 ALA A O 1
ATOM 700 N N . ALA A 1 88 ? -6.181 5.368 -8.443 1.00 97.69 88 ALA A N 1
ATOM 701 C CA . ALA A 1 88 ? -4.781 5.284 -8.046 1.00 97.69 88 ALA A CA 1
ATOM 702 C C . ALA A 1 88 ? -3.942 4.635 -9.151 1.00 97.69 88 ALA A C 1
ATOM 704 O O . ALA A 1 88 ? -4.243 3.530 -9.596 1.00 97.69 88 ALA A O 1
ATOM 705 N N . CYS A 1 89 ? -2.853 5.284 -9.570 1.00 98.06 89 CYS A N 1
ATOM 706 C CA . CYS A 1 89 ? -1.904 4.738 -10.538 1.00 98.06 89 CYS A CA 1
ATOM 707 C C . CYS A 1 89 ? -0.526 4.547 -9.908 1.00 98.06 89 CYS A C 1
ATOM 709 O O . CYS A 1 89 ? 0.124 5.498 -9.470 1.00 98.06 89 CYS A O 1
ATOM 711 N N . LEU A 1 90 ? -0.055 3.304 -9.913 1.00 98.62 90 LEU A N 1
ATOM 712 C CA . LEU A 1 90 ? 1.197 2.869 -9.315 1.00 98.62 90 LEU A CA 1
ATOM 713 C C . LEU A 1 90 ? 2.115 2.343 -10.406 1.00 98.62 90 LEU A C 1
ATOM 715 O O . LEU A 1 90 ? 1.759 1.408 -11.112 1.00 98.62 90 LEU A O 1
ATOM 719 N N . LYS A 1 91 ? 3.307 2.909 -10.545 1.00 98.44 91 LYS A N 1
ATOM 720 C CA . LYS A 1 91 ? 4.255 2.559 -11.598 1.00 98.44 91 LYS A CA 1
ATOM 721 C C . LYS A 1 91 ? 5.650 2.350 -11.047 1.00 98.44 91 LYS A C 1
ATOM 723 O O . LYS A 1 91 ? 6.213 3.245 -10.421 1.00 98.44 91 LYS A O 1
ATOM 728 N N . THR A 1 92 ? 6.262 1.216 -11.369 1.00 98.44 92 THR A N 1
ATOM 729 C CA . THR A 1 92 ? 7.652 0.950 -10.989 1.00 98.44 92 THR A CA 1
ATOM 730 C C . THR A 1 92 ? 8.599 1.858 -11.775 1.00 98.44 92 THR A C 1
ATOM 732 O O . THR A 1 92 ? 8.630 1.850 -13.010 1.00 98.44 92 THR A O 1
ATOM 735 N N . ARG A 1 93 ? 9.393 2.662 -11.063 1.00 96.88 93 ARG A N 1
ATOM 736 C CA . ARG A 1 93 ? 10.325 3.652 -11.626 1.00 96.88 93 ARG A CA 1
ATOM 737 C C . ARG A 1 93 ? 11.773 3.265 -11.386 1.00 96.88 93 ARG A C 1
ATOM 739 O O . ARG A 1 93 ? 12.096 2.591 -10.417 1.00 96.88 93 ARG A O 1
ATOM 746 N N . LYS A 1 94 ? 12.668 3.774 -12.236 1.00 93.69 94 LYS A N 1
ATOM 747 C CA . LYS A 1 94 ? 14.094 3.877 -11.896 1.00 93.69 94 LYS A CA 1
ATOM 748 C C . LYS A 1 94 ? 14.299 5.037 -10.930 1.00 93.69 94 LYS A C 1
ATOM 750 O O . LYS A 1 94 ? 13.675 6.079 -11.083 1.00 93.69 94 LYS A O 1
ATOM 755 N N . THR A 1 95 ? 15.230 4.878 -10.004 1.00 91.00 95 THR A N 1
ATOM 756 C CA . THR A 1 95 ? 15.606 5.903 -9.010 1.00 91.00 95 THR A CA 1
ATOM 757 C C . THR A 1 95 ? 16.786 6.776 -9.456 1.00 91.00 95 THR A C 1
ATOM 759 O O . THR A 1 95 ? 17.171 7.715 -8.765 1.00 91.00 95 THR A O 1
ATOM 762 N N . GLY A 1 96 ? 17.385 6.470 -10.610 1.00 87.19 96 GLY A N 1
ATOM 763 C CA . GLY A 1 96 ? 18.576 7.148 -11.121 1.00 87.19 96 GLY A CA 1
ATOM 764 C C . GLY A 1 96 ? 19.889 6.576 -10.575 1.00 87.19 96 GLY A C 1
ATOM 765 O O . GLY A 1 96 ? 19.916 5.694 -9.719 1.00 87.19 96 GLY A O 1
ATOM 766 N N . SER A 1 97 ? 21.013 7.061 -11.106 1.00 84.81 97 SER A N 1
ATOM 767 C CA . SER A 1 97 ? 22.329 6.445 -10.881 1.00 84.81 97 SER A CA 1
ATOM 768 C C . SER A 1 97 ? 22.796 6.487 -9.423 1.00 84.81 97 SER A C 1
ATOM 770 O O . SER A 1 97 ? 23.457 5.555 -8.966 1.00 84.81 97 SE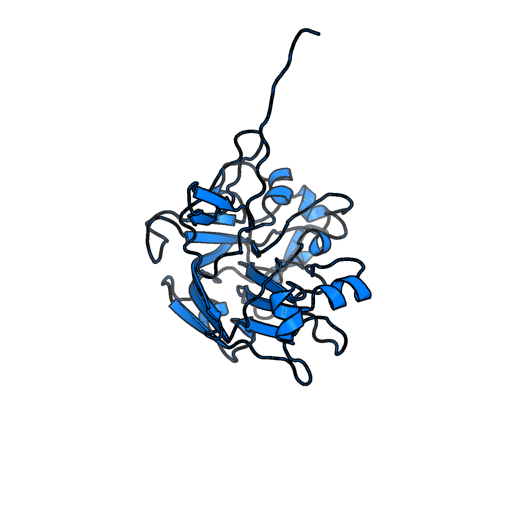R A O 1
ATOM 772 N N . LEU A 1 98 ? 22.466 7.553 -8.683 1.00 84.75 98 LEU A N 1
ATOM 773 C CA . LEU A 1 98 ? 22.959 7.740 -7.317 1.00 84.75 98 LEU A CA 1
ATOM 774 C C . LEU A 1 98 ? 22.314 6.750 -6.325 1.00 84.75 98 LEU A C 1
ATOM 776 O O . LEU A 1 98 ? 23.078 6.016 -5.694 1.00 84.75 98 LEU A O 1
ATOM 780 N N . PRO A 1 99 ? 20.975 6.622 -6.204 1.00 86.25 99 PRO A N 1
ATOM 781 C CA . PRO A 1 99 ? 20.384 5.582 -5.356 1.00 86.25 99 PRO A CA 1
ATOM 782 C C . PRO A 1 99 ? 20.676 4.168 -5.859 1.00 86.25 99 PRO A C 1
ATOM 784 O O . PRO A 1 99 ? 20.924 3.275 -5.049 1.00 86.25 99 PRO A O 1
ATOM 787 N N . ALA A 1 100 ? 20.745 3.962 -7.181 1.00 86.56 100 ALA A N 1
ATOM 788 C CA . ALA A 1 100 ? 21.125 2.670 -7.749 1.00 86.56 100 ALA A CA 1
ATOM 789 C C . ALA A 1 100 ? 22.506 2.206 -7.254 1.00 86.56 100 ALA A C 1
ATOM 791 O O . ALA A 1 100 ? 22.659 1.050 -6.865 1.00 86.56 100 ALA A O 1
ATOM 792 N N . SER A 1 101 ? 23.488 3.114 -7.162 1.00 83.44 101 SER A N 1
ATOM 793 C CA . SER A 1 101 ? 24.821 2.806 -6.609 1.00 83.44 101 SER A CA 1
ATOM 794 C C . SER A 1 101 ? 24.813 2.425 -5.119 1.00 83.44 101 SER A C 1
ATOM 796 O O . SER A 1 101 ? 25.770 1.831 -4.622 1.00 83.44 101 SER A O 1
ATOM 798 N N . GLN A 1 102 ? 23.727 2.739 -4.408 1.00 86.50 102 GLN A N 1
ATOM 799 C CA . GLN A 1 102 ? 23.504 2.383 -3.006 1.00 86.50 102 GLN A CA 1
ATOM 800 C C . GLN A 1 102 ? 22.603 1.147 -2.852 1.00 86.50 102 GLN A C 1
ATOM 802 O O . GLN A 1 102 ? 22.235 0.792 -1.738 1.00 86.50 102 GLN A O 1
ATOM 807 N N . GLY A 1 103 ? 22.284 0.459 -3.954 1.00 87.94 103 GLY A N 1
ATOM 808 C CA . GLY A 1 103 ? 21.459 -0.748 -3.944 1.00 87.94 103 GLY A CA 1
ATOM 809 C C . GLY A 1 103 ? 19.955 -0.484 -3.978 1.00 87.94 103 GLY A C 1
ATOM 810 O O . GLY A 1 103 ? 19.193 -1.407 -3.726 1.00 87.94 103 GLY A O 1
ATOM 811 N N . MET A 1 104 ? 19.529 0.736 -4.324 1.00 91.31 104 MET A N 1
ATOM 812 C CA . MET A 1 104 ? 18.120 1.117 -4.482 1.00 91.31 104 MET A CA 1
ATOM 813 C C . MET A 1 104 ? 17.826 1.502 -5.943 1.00 91.31 104 MET A C 1
ATOM 815 O O . MET A 1 104 ? 17.578 2.671 -6.214 1.00 91.31 104 MET A O 1
ATOM 819 N N . PRO A 1 105 ? 17.943 0.586 -6.922 1.00 93.19 105 PRO A N 1
ATOM 820 C CA . PRO A 1 105 ? 17.890 0.863 -8.370 1.00 93.19 105 PRO A CA 1
ATOM 821 C C . PRO A 1 105 ? 16.503 1.232 -8.914 1.00 93.19 105 PRO A C 1
ATOM 823 O O . PRO A 1 105 ? 16.392 1.882 -9.960 1.00 93.19 105 PRO A O 1
ATOM 826 N N . ILE A 1 106 ? 15.453 0.792 -8.226 1.00 95.38 106 ILE A N 1
ATOM 827 C CA . ILE A 1 106 ? 14.062 0.993 -8.613 1.00 95.38 106 ILE A CA 1
ATOM 828 C C . ILE A 1 106 ? 13.236 1.405 -7.398 1.00 95.38 106 ILE A C 1
ATOM 830 O O . ILE A 1 106 ? 13.652 1.206 -6.261 1.00 95.38 106 ILE A O 1
ATOM 834 N N . ALA A 1 107 ? 12.072 1.981 -7.649 1.00 96.19 107 ALA A N 1
ATOM 835 C CA . ALA A 1 107 ? 11.044 2.229 -6.655 1.00 96.19 107 ALA A CA 1
ATOM 836 C C . ALA A 1 107 ? 9.726 1.728 -7.237 1.00 96.19 107 ALA A C 1
ATOM 838 O O . ALA A 1 107 ? 9.283 2.235 -8.270 1.00 96.19 107 ALA A O 1
ATOM 839 N N . ALA A 1 108 ? 9.129 0.714 -6.615 1.00 98.19 108 ALA A N 1
ATOM 840 C CA . ALA A 1 108 ? 7.779 0.306 -6.973 1.00 98.19 108 ALA A CA 1
ATOM 841 C C . ALA A 1 108 ? 6.799 1.419 -6.589 1.00 98.19 108 ALA A C 1
ATOM 843 O O . ALA A 1 108 ? 6.909 2.003 -5.510 1.00 98.19 108 ALA A O 1
ATOM 844 N N . GLY A 1 109 ? 5.844 1.709 -7.470 1.00 98.50 109 GLY A N 1
ATOM 845 C CA . GLY A 1 109 ? 4.670 2.485 -7.088 1.00 98.50 109 GLY A CA 1
ATOM 846 C C . GLY A 1 109 ? 3.897 1.709 -6.040 1.00 98.50 109 GLY A C 1
ATOM 847 O O . GLY A 1 109 ? 3.602 0.534 -6.274 1.00 98.50 109 GLY A O 1
ATOM 848 N N . ASN A 1 110 ? 3.616 2.347 -4.910 1.00 98.44 110 ASN A N 1
ATOM 849 C CA . ASN A 1 110 ? 2.899 1.761 -3.790 1.00 98.44 110 ASN A CA 1
ATOM 850 C C . ASN A 1 110 ? 1.902 2.752 -3.183 1.00 98.44 110 ASN A C 1
ATOM 852 O O . ASN A 1 110 ? 2.095 3.967 -3.226 1.00 98.44 110 ASN A O 1
ATOM 856 N N . LEU A 1 111 ? 0.829 2.221 -2.616 1.00 98.62 111 LEU A N 1
ATOM 857 C CA . LEU A 1 111 ? -0.167 2.995 -1.888 1.00 98.62 111 LEU A CA 1
ATOM 858 C C . LEU A 1 111 ? -0.690 2.121 -0.757 1.00 98.62 111 LEU A C 1
ATOM 860 O O . LEU A 1 111 ? -1.000 0.949 -0.981 1.00 98.62 111 LEU A O 1
ATOM 864 N N . PHE A 1 112 ? -0.711 2.650 0.460 1.00 98.56 112 PHE A N 1
ATOM 865 C CA . PHE A 1 112 ? -1.093 1.864 1.624 1.00 98.56 112 PHE A CA 1
ATOM 866 C C . PHE A 1 112 ? -1.721 2.696 2.734 1.00 98.56 112 PHE A C 1
ATOM 868 O O . PHE A 1 112 ? -1.353 3.851 2.920 1.00 98.56 112 PHE A O 1
ATOM 875 N N . LEU A 1 113 ? -2.635 2.097 3.500 1.00 97.81 113 LEU A N 1
ATOM 876 C CA . LEU A 1 113 ? -3.162 2.726 4.712 1.00 97.81 113 LEU A CA 1
ATOM 877 C C . LEU A 1 113 ? -2.069 2.783 5.782 1.00 97.81 113 LEU A C 1
ATOM 879 O O . LEU A 1 113 ? -1.510 1.741 6.145 1.00 97.81 113 LEU A O 1
ATOM 883 N N . GLY A 1 114 ? -1.787 3.976 6.303 1.00 96.81 114 GLY A N 1
ATOM 884 C CA . GLY A 1 114 ? -0.797 4.186 7.356 1.00 96.81 114 GLY A CA 1
ATOM 885 C C . GLY A 1 114 ? 0.065 5.425 7.133 1.00 96.81 114 GLY A C 1
ATOM 886 O O . GLY A 1 114 ? -0.428 6.478 6.747 1.00 96.81 114 GLY A O 1
ATOM 887 N N . GLU A 1 115 ? 1.363 5.305 7.410 1.00 95.81 115 GLU A N 1
ATOM 888 C CA . GLU A 1 115 ? 2.317 6.416 7.358 1.00 95.81 115 GLU A CA 1
ATOM 889 C C . GLU A 1 115 ? 3.581 5.999 6.603 1.00 95.81 115 GLU A C 1
ATOM 891 O O . GLU A 1 115 ? 4.118 4.909 6.800 1.00 95.81 115 GLU A O 1
ATOM 896 N N . PHE A 1 116 ? 4.112 6.901 5.779 1.00 94.50 116 PHE A N 1
ATOM 897 C CA . PHE A 1 116 ? 5.500 6.817 5.346 1.00 94.50 116 PHE A CA 1
ATOM 898 C C . PHE A 1 116 ? 6.336 7.830 6.125 1.00 94.50 116 PHE A C 1
ATOM 900 O O . PHE A 1 116 ? 6.026 9.020 6.109 1.00 94.50 116 PHE A O 1
ATOM 907 N N . THR A 1 117 ? 7.429 7.398 6.758 1.00 92.25 117 THR A N 1
ATOM 908 C CA . THR A 1 117 ? 8.275 8.311 7.535 1.00 92.25 117 THR A CA 1
ATOM 909 C C . THR A 1 117 ? 9.764 8.025 7.415 1.00 92.25 117 THR A C 1
ATOM 911 O O . THR A 1 117 ? 10.225 6.888 7.402 1.00 92.25 117 THR A O 1
ATOM 914 N N . SER A 1 118 ? 10.549 9.099 7.362 1.00 88.38 118 SER A N 1
ATOM 915 C CA . SER A 1 118 ? 12.012 9.064 7.454 1.00 88.38 118 SER A CA 1
ATOM 916 C C . SER A 1 118 ? 12.514 9.364 8.867 1.00 88.38 118 SER A C 1
ATOM 918 O O . SER A 1 118 ? 13.715 9.289 9.149 1.00 88.38 118 SER A O 1
ATOM 920 N N . LYS A 1 119 ? 11.613 9.729 9.785 1.00 88.94 119 LYS A N 1
ATOM 921 C CA . LYS A 1 119 ? 11.984 10.224 11.107 1.00 88.94 119 LYS A CA 1
ATOM 922 C C . LYS A 1 119 ? 12.590 9.104 11.947 1.00 88.94 119 LYS A C 1
ATOM 924 O O . LYS A 1 119 ? 11.911 8.173 12.358 1.00 88.94 119 LYS A O 1
ATOM 929 N N . GLY A 1 120 ? 13.882 9.234 12.243 1.00 87.62 120 GLY A N 1
ATOM 930 C CA . GLY A 1 120 ? 14.622 8.226 13.006 1.00 87.62 120 GLY A CA 1
ATOM 931 C C . GLY A 1 120 ? 14.969 6.967 12.205 1.00 87.62 120 GLY A C 1
ATOM 932 O O . GLY A 1 120 ? 15.464 6.010 12.795 1.00 87.62 120 GLY A O 1
ATOM 933 N N . ILE A 1 121 ? 14.759 6.971 10.883 1.00 89.44 121 ILE A N 1
ATOM 934 C CA . ILE A 1 121 ? 15.004 5.830 9.997 1.00 89.44 121 ILE A CA 1
ATOM 935 C C . ILE A 1 121 ? 16.051 6.219 8.957 1.00 89.44 121 ILE A C 1
ATOM 937 O O . ILE A 1 121 ? 15.923 7.216 8.247 1.00 89.44 121 ILE A O 1
ATOM 941 N N . ASN A 1 122 ? 17.099 5.406 8.825 1.00 89.38 122 ASN A N 1
ATOM 942 C CA . ASN A 1 122 ? 18.030 5.548 7.713 1.00 89.38 122 ASN A CA 1
ATOM 943 C C . ASN A 1 122 ? 17.453 4.835 6.484 1.00 89.38 122 ASN A C 1
ATOM 945 O O . ASN A 1 122 ? 17.750 3.664 6.260 1.00 89.38 122 ASN A O 1
ATOM 949 N N . ILE A 1 123 ? 16.641 5.539 5.689 1.00 85.31 123 ILE A N 1
ATOM 950 C CA . ILE A 1 123 ? 15.952 4.979 4.509 1.00 85.31 123 ILE A CA 1
ATOM 951 C C . ILE A 1 123 ? 16.927 4.339 3.510 1.00 85.31 123 ILE A C 1
ATOM 953 O O . ILE A 1 123 ? 16.586 3.345 2.881 1.00 85.31 123 ILE A O 1
ATOM 957 N N . MET A 1 124 ? 18.164 4.835 3.411 1.00 82.75 124 MET A N 1
ATOM 958 C CA . MET A 1 124 ? 19.175 4.254 2.516 1.00 82.75 124 MET A CA 1
ATOM 959 C C . MET A 1 124 ? 19.697 2.889 2.987 1.00 82.75 124 MET A C 1
ATOM 961 O O . MET A 1 124 ? 20.353 2.183 2.226 1.00 82.75 124 MET A O 1
ATOM 965 N N . LYS A 1 125 ? 19.461 2.521 4.251 1.00 86.25 125 LYS A N 1
ATOM 966 C CA . LYS A 1 125 ? 19.880 1.237 4.834 1.00 86.25 125 LYS A CA 1
ATOM 967 C C . LYS A 1 125 ? 18.706 0.329 5.176 1.00 86.25 125 LYS A C 1
ATOM 969 O O . LYS A 1 125 ? 18.829 -0.883 5.053 1.00 86.25 125 LYS A O 1
ATOM 974 N N . GLU A 1 126 ? 17.605 0.908 5.639 1.00 91.25 126 GLU A N 1
ATOM 975 C CA . GLU A 1 126 ? 16.445 0.191 6.173 1.00 91.25 126 GLU A CA 1
ATOM 976 C C . GLU A 1 126 ? 15.133 0.746 5.583 1.00 91.25 126 GLU A C 1
ATOM 978 O O . GLU A 1 126 ? 14.243 1.153 6.330 1.00 91.25 126 GLU A O 1
ATOM 983 N N . PRO A 1 127 ? 14.987 0.786 4.246 1.00 91.12 127 PRO A N 1
ATOM 984 C CA . PRO A 1 127 ? 13.833 1.395 3.576 1.00 91.12 127 PRO A CA 1
ATOM 985 C C . PRO A 1 127 ? 12.509 0.736 3.979 1.00 91.12 127 PRO A C 1
ATOM 987 O O . PRO A 1 127 ? 11.504 1.420 4.133 1.00 91.12 127 PRO A O 1
ATOM 990 N N . MET A 1 128 ? 12.519 -0.575 4.234 1.00 93.56 128 MET A N 1
ATOM 991 C CA . MET A 1 128 ? 11.340 -1.339 4.657 1.00 93.56 128 MET A CA 1
ATOM 992 C C . MET A 1 128 ? 10.789 -0.905 6.023 1.00 93.56 128 MET A C 1
ATOM 994 O O . MET A 1 128 ? 9.622 -1.154 6.300 1.00 93.56 128 MET A O 1
ATOM 998 N N . LYS A 1 129 ? 11.592 -0.241 6.868 1.00 95.88 129 LYS A N 1
ATOM 999 C CA . LYS A 1 129 ? 11.108 0.315 8.141 1.00 95.88 129 LYS A CA 1
ATOM 1000 C C . LYS A 1 129 ? 10.292 1.591 7.954 1.00 95.88 129 LYS A C 1
ATOM 1002 O O . LYS A 1 129 ? 9.538 1.941 8.844 1.00 95.88 129 LYS A O 1
ATOM 1007 N N . ALA A 1 130 ? 10.457 2.294 6.832 1.00 95.56 130 ALA A N 1
ATOM 1008 C CA . ALA A 1 130 ? 9.823 3.592 6.599 1.00 95.56 130 ALA A CA 1
ATOM 1009 C C . ALA A 1 130 ? 8.335 3.493 6.241 1.00 95.56 130 ALA A C 1
ATOM 1011 O O . ALA A 1 130 ? 7.627 4.491 6.319 1.00 95.56 130 ALA A O 1
ATOM 1012 N N . THR A 1 131 ? 7.865 2.316 5.828 1.00 96.81 131 THR A N 1
ATOM 1013 C CA . THR A 1 131 ? 6.467 2.053 5.470 1.00 96.81 131 THR A CA 1
ATOM 1014 C C . THR A 1 131 ? 5.729 1.502 6.683 1.00 96.81 131 THR A C 1
ATOM 1016 O O . THR A 1 131 ? 5.779 0.300 6.928 1.00 96.81 131 THR A O 1
ATOM 1019 N N . HIS A 1 132 ? 5.077 2.359 7.463 1.00 97.81 132 HIS A N 1
ATOM 1020 C CA . HIS A 1 132 ? 4.272 1.950 8.610 1.00 97.81 132 HIS A CA 1
ATOM 1021 C C . HIS A 1 132 ? 2.863 1.600 8.137 1.00 97.81 132 HIS A C 1
ATOM 1023 O O . HIS A 1 132 ? 2.094 2.467 7.726 1.00 97.81 132 HIS A O 1
ATOM 1029 N N . PHE A 1 133 ? 2.528 0.320 8.190 1.00 98.69 133 PHE A N 1
ATOM 1030 C CA . PHE A 1 133 ? 1.272 -0.218 7.710 1.00 98.69 133 PHE A CA 1
ATOM 1031 C C . PHE A 1 133 ? 0.220 -0.307 8.809 1.00 98.69 133 PHE A C 1
ATOM 1033 O O . PHE A 1 133 ? 0.413 -0.916 9.868 1.00 98.69 133 PHE A O 1
ATOM 1040 N N . GLY A 1 134 ? -0.954 0.188 8.453 1.00 98.00 134 GLY A N 1
ATOM 1041 C CA . GLY A 1 134 ? -2.207 -0.032 9.136 1.00 98.00 134 GLY A CA 1
ATOM 1042 C C . GLY A 1 134 ? -2.620 1.094 10.067 1.00 98.00 134 GLY A C 1
ATOM 1043 O O . GLY A 1 134 ? -1.800 1.766 10.690 1.00 98.00 134 GLY A O 1
ATOM 1044 N N . LEU A 1 135 ? -3.933 1.253 10.166 1.00 97.62 135 LEU A N 1
ATOM 1045 C CA . LEU A 1 135 ? -4.603 2.210 11.034 1.00 97.62 135 LEU A CA 1
ATOM 1046 C C . LEU A 1 135 ? -5.575 1.460 11.953 1.00 97.62 135 LEU A C 1
ATOM 1048 O O . LEU A 1 135 ? -6.072 0.399 11.556 1.00 97.62 135 LEU A O 1
ATOM 1052 N N . PRO A 1 136 ? -5.840 1.962 13.174 1.00 96.94 136 PRO A N 1
ATOM 1053 C CA . PRO A 1 136 ? -6.759 1.304 14.093 1.00 96.94 136 PRO A CA 1
ATOM 1054 C C . PRO A 1 136 ? -8.135 1.074 13.459 1.00 96.94 136 PRO A C 1
ATOM 1056 O O . PRO A 1 136 ? -8.689 1.962 12.814 1.00 96.94 136 PRO A O 1
ATOM 1059 N N . PHE A 1 137 ? -8.687 -0.123 13.648 1.00 96.12 137 PHE A N 1
ATOM 1060 C CA . PHE A 1 137 ? -9.918 -0.556 12.995 1.00 96.12 137 PHE A CA 1
ATOM 1061 C C . PHE A 1 137 ? -10.783 -1.373 13.950 1.00 96.12 137 PHE A C 1
ATOM 1063 O O . PHE A 1 137 ? -10.286 -2.237 14.672 1.00 96.12 137 PHE A O 1
ATOM 1070 N N . ARG A 1 138 ? -12.090 -1.101 13.942 1.00 94.06 138 ARG A N 1
ATOM 1071 C CA . ARG A 1 138 ? -13.046 -1.650 14.918 1.00 94.06 138 ARG A CA 1
ATOM 1072 C C . ARG A 1 138 ? -14.161 -2.503 14.314 1.00 94.06 138 ARG A C 1
ATOM 1074 O O . ARG A 1 138 ? -15.137 -2.814 14.992 1.00 94.06 138 ARG A O 1
ATOM 1081 N N . LYS A 1 139 ? -14.046 -2.852 13.034 1.00 95.12 139 LYS A N 1
ATOM 1082 C CA . LYS A 1 139 ? -14.978 -3.748 12.342 1.00 95.12 139 LYS A CA 1
ATOM 1083 C C . LYS A 1 139 ? -14.254 -5.041 11.993 1.00 95.12 139 LYS A C 1
ATOM 1085 O O . LYS A 1 139 ? -13.042 -5.040 11.789 1.00 95.12 139 LYS A O 1
ATOM 1090 N N . LYS A 1 140 ? -14.985 -6.150 11.943 1.00 96.69 140 LYS A N 1
ATOM 1091 C CA . LYS A 1 140 ? -14.423 -7.446 11.563 1.00 96.69 140 LYS A CA 1
ATOM 1092 C C . LYS A 1 140 ? -14.536 -7.605 10.042 1.00 96.69 140 LYS A C 1
ATOM 1094 O O . LYS A 1 140 ? -15.655 -7.769 9.556 1.00 96.69 140 LYS A O 1
ATOM 1099 N N . PRO A 1 141 ? -13.427 -7.546 9.287 1.00 97.62 141 PRO A N 1
ATOM 1100 C CA . PRO A 1 141 ? -13.471 -7.662 7.838 1.00 97.62 141 PRO A CA 1
ATOM 1101 C C . PRO A 1 141 ? -13.752 -9.105 7.412 1.00 97.62 141 PRO A C 1
ATOM 1103 O O . PRO A 1 141 ? -13.238 -10.064 7.999 1.00 97.62 141 PRO A O 1
ATOM 1106 N N . LEU A 1 142 ? -14.567 -9.248 6.376 1.00 97.56 142 LEU A N 1
ATOM 1107 C CA . LEU A 1 142 ? -14.932 -10.519 5.761 1.00 97.56 142 LEU A CA 1
ATOM 1108 C C . LEU A 1 142 ? -14.319 -10.639 4.370 1.00 97.56 142 LEU A C 1
ATOM 1110 O O . LEU A 1 142 ? -13.749 -11.680 4.049 1.00 97.56 142 LEU A O 1
ATOM 1114 N N . GLN A 1 143 ? -14.393 -9.576 3.567 1.00 98.06 143 GLN A N 1
ATOM 1115 C CA . GLN A 1 143 ? -13.902 -9.576 2.190 1.00 98.06 143 GLN A CA 1
ATOM 1116 C C . GLN A 1 143 ? -13.268 -8.233 1.818 1.00 98.06 143 GLN A C 1
ATOM 1118 O O . GLN A 1 143 ? -13.612 -7.192 2.374 1.00 98.06 143 GLN A O 1
ATOM 1123 N N . MET A 1 144 ? -12.357 -8.264 0.850 1.00 98.44 144 MET A N 1
ATOM 1124 C CA . MET A 1 144 ? -11.881 -7.092 0.120 1.00 98.44 144 MET A CA 1
ATOM 1125 C C . MET A 1 144 ? -12.357 -7.198 -1.330 1.00 98.44 144 MET A C 1
ATOM 1127 O O . MET A 1 144 ? -11.953 -8.116 -2.043 1.00 98.44 144 MET A O 1
ATOM 1131 N N . SER A 1 145 ? -13.203 -6.266 -1.754 1.00 98.38 145 SER A N 1
ATOM 1132 C CA . SER A 1 145 ? -13.603 -6.054 -3.146 1.00 98.38 145 SER A CA 1
ATOM 1133 C C . SER A 1 145 ? -12.723 -4.963 -3.756 1.00 98.38 145 SER A C 1
ATOM 1135 O O . SER A 1 145 ? -12.397 -3.989 -3.083 1.00 98.38 145 SER A O 1
ATOM 1137 N N . VAL A 1 146 ? -12.288 -5.135 -5.002 1.00 98.38 146 VAL A N 1
ATOM 1138 C CA . VAL A 1 146 ? -11.423 -4.168 -5.692 1.00 98.38 146 VAL A CA 1
ATOM 1139 C C . VAL A 1 146 ? -11.556 -4.292 -7.203 1.00 98.38 146 VAL A C 1
ATOM 1141 O O . VAL A 1 146 ? -11.643 -5.403 -7.739 1.00 98.38 146 VAL A O 1
ATOM 1144 N N . TRP A 1 147 ? -11.500 -3.160 -7.898 1.00 98.25 147 TRP A N 1
ATOM 1145 C CA . TRP A 1 147 ? -11.268 -3.113 -9.334 1.00 98.25 147 TRP A CA 1
ATOM 1146 C C . TRP A 1 147 ? -9.816 -2.746 -9.614 1.00 98.25 147 TRP A C 1
ATOM 1148 O O . TRP A 1 147 ? -9.301 -1.741 -9.132 1.00 98.25 147 TRP A O 1
ATOM 1158 N N . PHE A 1 148 ? -9.125 -3.556 -10.417 1.00 97.88 148 PHE A N 1
ATOM 1159 C CA . PHE A 1 148 ? -7.784 -3.188 -10.861 1.00 97.88 148 PHE A CA 1
ATOM 1160 C C . PHE A 1 148 ? -7.518 -3.543 -12.319 1.00 97.88 148 PHE A C 1
ATOM 1162 O O . PHE A 1 148 ? -8.072 -4.490 -12.879 1.00 97.88 148 PHE A O 1
ATOM 1169 N N . LYS A 1 149 ? -6.626 -2.767 -12.928 1.00 96.69 149 LYS A N 1
ATOM 1170 C CA . LYS A 1 149 ? -5.994 -3.030 -14.222 1.00 96.69 149 LYS A CA 1
ATOM 1171 C C . LYS A 1 149 ? -4.493 -3.129 -13.968 1.00 96.69 149 LYS A C 1
ATOM 1173 O O . LYS A 1 149 ? -3.933 -2.304 -13.258 1.00 96.69 149 LYS A O 1
ATOM 1178 N N . TYR A 1 150 ? -3.824 -4.119 -14.541 1.00 98.06 150 TYR A N 1
ATOM 1179 C CA . TYR A 1 150 ? -2.369 -4.277 -14.448 1.00 98.06 150 TYR A CA 1
ATOM 1180 C C . TYR A 1 150 ? -1.735 -4.528 -15.816 1.00 98.06 150 TYR A C 1
ATOM 1182 O O . TYR A 1 150 ? -2.250 -5.331 -16.606 1.00 98.06 150 TYR A O 1
ATOM 1190 N N . ASP A 1 151 ? -0.612 -3.851 -16.057 1.00 97.56 151 ASP A N 1
ATOM 1191 C CA . ASP A 1 151 ? 0.335 -4.093 -17.143 1.00 97.56 151 ASP A CA 1
ATOM 1192 C C . ASP A 1 151 ? 1.692 -4.506 -16.548 1.00 97.56 151 ASP A C 1
ATOM 1194 O O . ASP A 1 151 ? 2.482 -3.661 -16.116 1.00 97.56 151 ASP A O 1
ATOM 1198 N N . GLY A 1 152 ? 1.934 -5.820 -16.516 1.00 96.50 152 GLY A N 1
ATOM 1199 C CA . GLY A 1 152 ? 3.176 -6.455 -16.061 1.00 96.50 152 GLY A CA 1
ATOM 1200 C C . GLY A 1 152 ? 4.110 -6.868 -17.201 1.00 96.50 152 GLY A C 1
ATOM 1201 O O . GLY A 1 152 ? 4.915 -7.783 -17.038 1.00 96.50 152 GLY A O 1
ATOM 1202 N N . SER A 1 153 ? 3.973 -6.263 -18.385 1.00 95.94 153 SER A N 1
ATOM 1203 C CA . SER A 1 153 ? 4.675 -6.710 -19.597 1.00 95.94 153 SER A CA 1
ATOM 1204 C C . SER A 1 153 ? 6.186 -6.453 -19.599 1.00 95.94 153 SER A C 1
ATOM 1206 O O . SER A 1 153 ? 6.905 -7.069 -20.392 1.00 95.94 153 SER A O 1
ATOM 1208 N N . ASN A 1 154 ? 6.701 -5.578 -18.726 1.00 96.94 154 ASN A N 1
ATOM 1209 C CA . ASN A 1 154 ? 8.139 -5.349 -18.620 1.00 96.94 154 ASN A CA 1
ATOM 1210 C C . ASN A 1 154 ? 8.810 -6.445 -17.794 1.00 96.94 154 ASN A C 1
ATOM 1212 O O . ASN A 1 154 ? 8.305 -6.887 -16.761 1.00 96.94 154 ASN A O 1
ATOM 1216 N N . VAL A 1 155 ? 10.002 -6.832 -18.250 1.00 95.69 155 VAL A N 1
ATOM 1217 C CA . VAL A 1 155 ? 10.783 -7.931 -17.678 1.00 95.69 155 VAL A CA 1
ATOM 1218 C C . VAL A 1 155 ? 11.065 -7.684 -16.199 1.00 95.69 155 VAL A C 1
ATOM 1220 O O . VAL A 1 155 ? 11.533 -6.612 -15.820 1.00 95.69 155 VAL A O 1
ATOM 1223 N N . HIS A 1 156 ? 10.840 -8.709 -15.383 1.00 96.00 156 HIS A N 1
ATOM 1224 C CA . HIS A 1 156 ? 11.213 -8.749 -13.976 1.00 96.00 156 HIS A CA 1
ATOM 1225 C C . HIS A 1 156 ? 12.737 -8.704 -13.837 1.00 96.00 156 HIS A C 1
ATOM 1227 O O . HIS A 1 156 ? 13.430 -9.648 -14.224 1.00 96.00 156 HIS A O 1
ATOM 1233 N N . MET A 1 157 ? 13.274 -7.622 -13.273 1.00 96.19 157 MET A N 1
ATOM 1234 C CA . MET A 1 157 ? 14.718 -7.428 -13.143 1.00 96.19 157 MET A CA 1
ATOM 1235 C C . MET A 1 157 ? 15.139 -7.341 -11.679 1.00 96.19 157 MET A C 1
ATOM 1237 O O . MET A 1 157 ? 14.502 -6.676 -10.870 1.00 96.19 157 MET A O 1
ATOM 1241 N N . SER A 1 158 ? 16.270 -7.966 -11.370 1.00 93.31 158 SER A N 1
ATOM 1242 C CA . SER A 1 158 ? 17.091 -7.671 -10.190 1.00 93.31 158 SER A CA 1
ATOM 1243 C C . SER A 1 158 ? 18.316 -6.876 -10.630 1.00 93.31 158 SER A C 1
ATOM 1245 O O . SER A 1 158 ? 18.721 -6.990 -11.788 1.00 93.31 158 SER A O 1
ATOM 1247 N N . TYR A 1 159 ? 18.935 -6.106 -9.737 1.00 89.31 159 TYR A N 1
ATOM 1248 C CA . TYR A 1 159 ? 20.130 -5.334 -10.077 1.00 89.31 159 TYR A CA 1
ATOM 1249 C C . TYR A 1 159 ? 21.273 -5.613 -9.109 1.00 89.31 159 TYR A C 1
ATOM 1251 O O . TYR A 1 159 ? 21.074 -5.744 -7.901 1.00 89.31 159 TYR A O 1
ATOM 1259 N N . ASP A 1 160 ? 22.491 -5.670 -9.642 1.00 83.69 160 ASP A N 1
ATOM 1260 C CA . ASP A 1 160 ? 23.695 -5.704 -8.821 1.00 83.69 160 ASP A CA 1
ATOM 1261 C C . ASP A 1 160 ? 24.023 -4.314 -8.228 1.00 83.69 160 ASP A C 1
ATOM 1263 O O . ASP A 1 160 ? 23.431 -3.291 -8.576 1.00 83.69 160 ASP A O 1
ATOM 1267 N N . LYS A 1 161 ? 25.034 -4.250 -7.351 1.00 75.62 161 LYS A N 1
ATOM 1268 C CA . LYS A 1 161 ? 25.505 -2.988 -6.742 1.00 75.62 161 LYS A CA 1
ATOM 1269 C C . LYS A 1 161 ? 26.060 -1.969 -7.750 1.00 75.62 161 LYS A C 1
ATOM 1271 O O . LYS A 1 161 ? 26.305 -0.825 -7.383 1.00 75.62 161 LYS A O 1
ATOM 1276 N N . LYS A 1 162 ? 26.328 -2.384 -8.991 1.00 75.19 162 LYS A N 1
ATOM 1277 C CA . LYS A 1 162 ? 26.786 -1.517 -10.084 1.00 75.19 162 LYS A CA 1
ATOM 1278 C C . LYS A 1 162 ? 25.612 -1.020 -10.938 1.00 75.19 162 LYS A C 1
ATOM 1280 O O . LYS A 1 162 ? 25.843 -0.271 -11.883 1.00 75.19 162 LYS A O 1
ATOM 1285 N N . GLY A 1 163 ? 24.379 -1.414 -10.613 1.00 77.88 163 GLY A N 1
ATOM 1286 C CA . GLY A 1 163 ? 23.175 -1.079 -11.366 1.00 77.88 163 GLY A CA 1
ATOM 1287 C C . GLY A 1 163 ? 22.976 -1.923 -12.626 1.00 77.88 163 GLY A C 1
ATOM 1288 O O . GLY A 1 163 ? 22.119 -1.584 -13.442 1.00 77.88 163 GLY A O 1
ATOM 1289 N N . ASN A 1 164 ? 23.735 -3.009 -12.812 1.00 85.25 164 ASN A N 1
ATOM 1290 C CA . ASN A 1 164 ? 23.515 -3.919 -13.933 1.00 85.25 164 ASN A CA 1
ATOM 1291 C C . ASN A 1 164 ? 22.302 -4.794 -13.633 1.00 85.25 164 ASN A C 1
ATOM 1293 O O . ASN A 1 164 ? 22.283 -5.514 -12.634 1.00 85.25 164 ASN A O 1
ATOM 1297 N N . GLY A 1 165 ? 21.301 -4.724 -14.506 1.00 90.00 165 GLY A N 1
ATOM 1298 C CA . GLY A 1 165 ? 20.097 -5.531 -14.391 1.00 90.00 165 GLY A CA 1
ATOM 1299 C C . GLY A 1 165 ? 20.299 -6.937 -14.950 1.00 90.00 165 GLY A C 1
ATOM 1300 O O . GLY A 1 165 ? 20.823 -7.099 -16.052 1.00 90.00 165 GLY A O 1
ATOM 1301 N N . THR A 1 166 ? 19.804 -7.938 -14.235 1.00 94.62 166 THR A N 1
ATOM 1302 C CA . THR A 1 166 ? 19.634 -9.309 -14.725 1.00 94.62 166 THR A CA 1
ATOM 1303 C C . THR A 1 166 ? 18.191 -9.743 -14.540 1.00 94.62 166 THR A C 1
ATOM 1305 O O . THR A 1 166 ? 17.578 -9.424 -13.516 1.00 94.62 166 THR A O 1
ATOM 1308 N N . GLN A 1 167 ? 17.668 -10.496 -15.510 1.00 97.06 167 GLN A N 1
ATOM 1309 C CA . GLN A 1 167 ? 16.346 -11.103 -15.402 1.00 97.06 167 GLN A CA 1
ATOM 1310 C C . GLN A 1 167 ? 16.255 -11.921 -14.110 1.00 97.06 167 GLN A C 1
ATOM 1312 O O . GLN A 1 167 ? 17.157 -12.698 -13.790 1.00 97.06 167 GLN A O 1
ATOM 1317 N N . TYR A 1 168 ? 15.166 -11.726 -13.379 1.00 95.06 168 TYR A N 1
ATOM 1318 C CA . TYR A 1 168 ? 14.855 -12.457 -12.166 1.00 95.06 168 TYR A CA 1
ATOM 1319 C C . TYR A 1 168 ? 13.799 -13.524 -12.456 1.00 95.06 168 TYR A C 1
ATOM 1321 O O . TYR A 1 168 ? 12.796 -13.253 -13.116 1.00 95.06 168 TYR A O 1
ATOM 1329 N N . GLY A 1 169 ? 14.034 -14.744 -11.970 1.00 92.81 169 GLY A N 1
ATOM 1330 C CA . GLY A 1 169 ? 13.128 -15.870 -12.186 1.00 92.81 169 GLY A CA 1
ATOM 1331 C C . GLY A 1 169 ? 12.826 -16.119 -13.670 1.00 92.81 169 GLY A C 1
ATOM 1332 O O . GLY A 1 169 ? 13.710 -16.060 -14.528 1.00 92.81 169 GLY A O 1
ATOM 1333 N N . ASP A 1 170 ? 11.558 -16.380 -13.973 1.00 92.81 170 ASP A N 1
ATOM 1334 C CA . ASP A 1 170 ? 11.060 -16.586 -15.338 1.00 92.81 170 ASP A CA 1
ATOM 1335 C C . ASP A 1 170 ? 10.838 -15.276 -16.121 1.00 92.81 170 ASP A C 1
ATOM 1337 O O . ASP A 1 170 ? 10.402 -15.311 -17.270 1.00 92.81 170 ASP A O 1
ATOM 1341 N N . GLY A 1 171 ? 11.174 -14.127 -15.522 1.00 92.94 171 GLY A N 1
ATOM 1342 C CA . GLY A 1 171 ? 11.052 -12.807 -16.130 1.00 92.94 171 GLY A CA 1
ATOM 1343 C C . GLY A 1 171 ? 9.676 -12.161 -15.994 1.00 92.94 171 GLY A C 1
ATOM 1344 O O . GLY A 1 171 ? 9.522 -11.034 -16.464 1.00 92.94 171 GLY A O 1
ATOM 1345 N N . ARG A 1 172 ? 8.699 -12.808 -15.344 1.00 93.12 172 ARG A N 1
ATOM 1346 C CA . ARG A 1 172 ? 7.372 -12.225 -15.107 1.00 93.12 172 ARG A CA 1
ATOM 1347 C C . ARG A 1 172 ? 7.335 -11.469 -13.786 1.00 93.12 172 ARG A C 1
ATOM 1349 O O . ARG A 1 172 ? 7.569 -12.030 -12.716 1.00 93.12 172 ARG A O 1
ATOM 1356 N N . ASP A 1 173 ? 7.057 -10.178 -13.862 1.00 94.88 173 ASP A N 1
ATOM 1357 C CA . ASP A 1 173 ? 6.744 -9.366 -12.690 1.00 94.88 173 ASP A CA 1
ATOM 1358 C C . ASP A 1 173 ? 5.259 -9.428 -12.392 1.00 94.88 173 ASP A C 1
ATOM 1360 O O . ASP A 1 173 ? 4.454 -9.752 -13.265 1.00 94.88 173 ASP A O 1
ATOM 1364 N N . TYR A 1 174 ? 4.917 -9.176 -11.139 1.00 94.69 174 TYR A N 1
ATOM 1365 C CA . TYR A 1 174 ? 3.543 -9.224 -10.698 1.00 94.69 174 TYR A CA 1
ATOM 1366 C C . TYR A 1 174 ? 3.264 -8.177 -9.635 1.00 94.69 174 TYR A C 1
ATOM 1368 O O . TYR A 1 174 ? 4.117 -7.872 -8.800 1.00 94.69 174 TYR A O 1
ATOM 1376 N N . CYS A 1 175 ? 2.068 -7.603 -9.687 1.00 97.69 175 CYS A N 1
ATOM 1377 C CA . CYS A 1 175 ? 1.620 -6.618 -8.716 1.00 97.69 175 CYS A CA 1
ATOM 1378 C C . CYS A 1 175 ? 1.246 -7.260 -7.376 1.00 97.69 175 CYS A C 1
ATOM 1380 O O . CYS A 1 175 ? 0.975 -8.456 -7.314 1.00 97.69 175 CYS A O 1
ATOM 1382 N N . ALA A 1 176 ? 1.160 -6.439 -6.329 1.00 97.19 176 ALA A N 1
ATOM 1383 C CA . ALA A 1 176 ? 0.596 -6.801 -5.035 1.00 97.19 176 ALA A CA 1
ATOM 1384 C C . ALA A 1 176 ? -0.710 -6.038 -4.793 1.00 97.19 176 ALA A C 1
ATOM 1386 O O . ALA A 1 176 ? -0.748 -4.818 -4.953 1.00 97.19 176 ALA A O 1
ATOM 1387 N N . VAL A 1 177 ? -1.755 -6.754 -4.378 1.00 98.19 177 VAL A N 1
ATOM 1388 C CA . VAL A 1 177 ? -3.059 -6.202 -3.980 1.00 98.19 177 VAL A CA 1
ATOM 1389 C C . VAL A 1 177 ? -3.543 -7.017 -2.787 1.00 98.19 177 VAL A C 1
ATOM 1391 O O . VAL A 1 177 ? -3.894 -8.188 -2.952 1.00 98.19 177 VAL A O 1
ATOM 1394 N N . TYR A 1 178 ? -3.496 -6.449 -1.583 1.00 98.31 178 TYR A N 1
ATOM 1395 C CA . TYR A 1 178 ? -3.865 -7.184 -0.374 1.00 98.31 178 TYR A CA 1
ATOM 1396 C C . TYR A 1 178 ? -4.278 -6.277 0.789 1.00 98.31 178 TYR A C 1
ATOM 1398 O O . TYR A 1 178 ? -3.949 -5.095 0.840 1.00 98.31 178 TYR A O 1
ATOM 1406 N N . ALA A 1 179 ? -4.961 -6.871 1.760 1.00 98.56 179 ALA A N 1
ATOM 1407 C CA . ALA A 1 179 ? -5.299 -6.281 3.039 1.00 98.56 179 ALA A CA 1
ATOM 1408 C C . ALA A 1 179 ? -4.944 -7.234 4.188 1.00 98.56 179 ALA A C 1
ATOM 1410 O O . ALA A 1 179 ? -4.981 -8.458 4.043 1.00 98.56 179 ALA A O 1
ATOM 1411 N N . VAL A 1 180 ? -4.592 -6.665 5.339 1.00 98.56 180 VAL A N 1
ATOM 1412 C CA . VAL A 1 180 ? -4.147 -7.382 6.537 1.00 98.56 180 VAL A CA 1
ATOM 1413 C C . VAL A 1 180 ? -4.867 -6.826 7.755 1.00 98.56 180 VAL A C 1
ATOM 1415 O O . VAL A 1 180 ? -4.781 -5.633 8.039 1.00 98.56 180 VAL A O 1
ATOM 1418 N N . LEU A 1 181 ? -5.517 -7.704 8.514 1.00 98.44 181 LEU A N 1
ATOM 1419 C CA . LEU A 1 181 ? -5.978 -7.408 9.867 1.00 98.44 181 LEU A CA 1
ATOM 1420 C C . LEU A 1 181 ? -4.956 -7.957 10.863 1.00 98.44 181 LEU A C 1
ATOM 1422 O O . LEU A 1 181 ? -4.610 -9.141 10.802 1.00 98.44 181 LEU A O 1
ATOM 1426 N N . TYR A 1 182 ? -4.493 -7.135 11.802 1.00 98.56 182 TYR A N 1
ATOM 1427 C CA . TYR A 1 182 ? -3.534 -7.562 12.823 1.00 98.56 182 TYR A CA 1
ATOM 1428 C C . TYR A 1 182 ? -3.841 -6.989 14.209 1.00 98.56 182 TYR A C 1
ATOM 1430 O O . TYR A 1 182 ? -4.496 -5.961 14.350 1.00 98.56 182 TYR A O 1
ATOM 1438 N N . ASP A 1 183 ? -3.350 -7.675 15.238 1.00 98.19 183 ASP A N 1
ATOM 1439 C CA . ASP A 1 183 ? -3.419 -7.264 16.640 1.00 98.19 183 ASP A CA 1
ATOM 1440 C C . ASP A 1 183 ? -2.332 -6.215 16.932 1.00 98.19 183 ASP A C 1
ATOM 1442 O O . ASP A 1 183 ? -1.134 -6.523 16.988 1.00 98.19 183 ASP A O 1
ATOM 1446 N N . ASN A 1 184 ? -2.735 -4.955 17.091 1.00 98.38 184 ASN A N 1
ATOM 1447 C CA . ASN A 1 184 ? -1.798 -3.839 17.227 1.00 98.38 184 ASN A CA 1
ATOM 1448 C C . ASN A 1 184 ? -1.184 -3.740 18.637 1.00 98.38 184 ASN A C 1
ATOM 1450 O O . ASN A 1 184 ? -0.099 -3.173 18.814 1.00 98.38 184 ASN A O 1
ATOM 1454 N N . VAL A 1 185 ? -1.820 -4.362 19.634 1.00 98.25 185 VAL A N 1
ATOM 1455 C CA . VAL A 1 185 ? -1.281 -4.509 20.990 1.00 98.25 185 VAL A CA 1
ATOM 1456 C C . VAL A 1 185 ? -0.171 -5.553 20.983 1.00 98.25 185 VAL A C 1
ATOM 1458 O O . VAL A 1 185 ? 0.908 -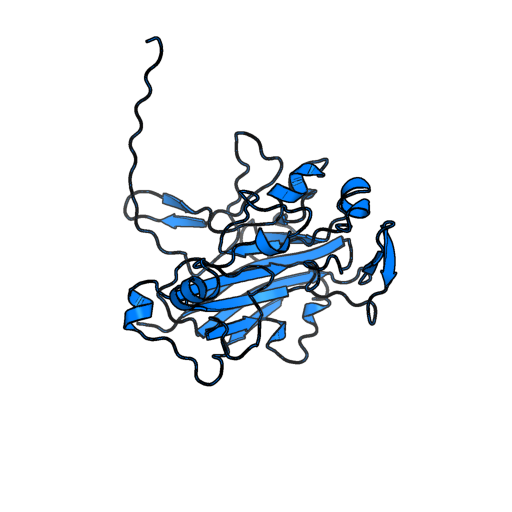5.319 21.533 1.00 98.25 185 VAL A O 1
ATOM 1461 N N . LYS A 1 186 ? -0.382 -6.683 20.300 1.00 97.25 186 LYS A N 1
ATOM 1462 C CA . LYS A 1 186 ? 0.650 -7.707 20.119 1.00 97.25 186 LYS A CA 1
ATOM 1463 C C . LYS A 1 186 ? 1.827 -7.175 19.300 1.00 97.25 186 LYS A C 1
ATOM 1465 O O . LYS A 1 186 ? 2.967 -7.393 19.705 1.00 97.25 186 LYS A O 1
ATOM 1470 N N . ALA A 1 187 ? 1.574 -6.424 18.223 1.00 97.88 187 ALA A N 1
ATOM 1471 C CA . ALA A 1 187 ? 2.630 -5.744 17.466 1.00 97.88 187 ALA A CA 1
ATOM 1472 C C . ALA A 1 187 ? 3.475 -4.841 18.380 1.00 97.88 187 ALA A C 1
ATOM 1474 O O . ALA A 1 187 ? 4.701 -4.958 18.408 1.00 97.88 187 ALA A O 1
ATOM 1475 N N . LYS A 1 188 ? 2.820 -4.033 19.226 1.00 98.00 188 LYS A N 1
ATOM 1476 C CA . LYS A 1 188 ? 3.502 -3.160 20.191 1.00 98.00 188 LYS A CA 1
ATOM 1477 C C . LYS A 1 188 ? 4.364 -3.931 21.179 1.00 98.00 188 LYS A C 1
ATOM 1479 O O . LYS A 1 188 ? 5.481 -3.511 21.462 1.00 98.00 188 LYS A O 1
ATOM 1484 N N . ASN A 1 189 ? 3.872 -5.054 21.687 1.00 97.38 189 ASN A N 1
ATOM 1485 C CA . ASN A 1 189 ? 4.615 -5.874 22.640 1.00 97.38 189 ASN A CA 1
ATOM 1486 C C . ASN A 1 189 ? 5.827 -6.566 21.999 1.00 97.38 189 ASN A C 1
ATOM 1488 O O . ASN A 1 189 ? 6.871 -6.670 22.639 1.00 97.38 189 ASN A O 1
ATOM 1492 N N . LEU A 1 190 ? 5.706 -7.021 20.749 1.00 96.06 190 LEU A N 1
ATOM 1493 C CA . LEU A 1 190 ? 6.776 -7.736 20.046 1.00 96.06 190 LEU A CA 1
ATOM 1494 C C . LEU A 1 190 ? 7.825 -6.808 19.432 1.00 96.06 190 LEU A C 1
ATOM 1496 O O . LEU A 1 190 ? 9.016 -7.116 19.463 1.00 96.06 190 LEU A O 1
ATOM 1500 N N . TYR A 1 191 ? 7.391 -5.690 18.853 1.00 95.12 191 TYR A N 1
ATOM 1501 C CA . TYR A 1 191 ? 8.234 -4.818 18.031 1.00 95.12 191 TYR A CA 1
ATOM 1502 C C . TYR A 1 191 ? 8.462 -3.435 18.655 1.00 95.12 191 TYR A C 1
ATOM 1504 O O . TYR A 1 191 ? 9.264 -2.656 18.146 1.00 95.12 191 TYR A O 1
ATOM 1512 N N . GLY A 1 192 ? 7.780 -3.113 19.759 1.00 96.31 192 GLY A N 1
ATOM 1513 C CA . GLY A 1 192 ? 7.826 -1.795 20.402 1.00 96.31 192 GLY A CA 1
ATOM 1514 C C . GLY A 1 192 ? 6.942 -0.738 19.731 1.00 96.31 192 GLY A C 1
ATOM 1515 O O . GLY A 1 192 ? 6.903 0.403 20.190 1.00 96.31 192 GLY A O 1
ATOM 1516 N N . VAL A 1 193 ? 6.225 -1.103 18.664 1.00 96.12 193 VAL A N 1
ATOM 1517 C CA . VAL A 1 193 ? 5.402 -0.214 17.832 1.00 96.12 193 VAL A CA 1
ATOM 1518 C C . VAL A 1 193 ? 4.072 -0.877 17.480 1.00 96.12 193 VAL A C 1
ATOM 1520 O O . VAL A 1 193 ? 4.015 -2.084 17.284 1.00 96.12 193 VAL A O 1
ATOM 1523 N N . SER A 1 194 ? 2.994 -0.097 17.406 1.00 97.50 194 SER A N 1
ATOM 1524 C CA . SER A 1 194 ? 1.642 -0.611 17.118 1.00 97.50 194 SER A CA 1
ATOM 1525 C C . SER A 1 194 ? 1.350 -0.811 15.628 1.00 97.50 194 SER A C 1
ATOM 1527 O O . SER A 1 194 ? 0.226 -1.159 15.288 1.00 97.50 194 SER A O 1
ATOM 1529 N N . TYR A 1 195 ? 2.326 -0.579 14.751 1.00 97.75 195 TYR A N 1
ATOM 1530 C CA . TYR A 1 195 ? 2.209 -0.788 13.309 1.00 97.75 195 TYR A CA 1
ATOM 1531 C C . TYR A 1 195 ? 3.064 -1.965 12.845 1.00 97.75 195 TYR A C 1
ATOM 1533 O O . TYR A 1 195 ? 3.987 -2.392 13.543 1.00 97.75 195 TYR A O 1
ATOM 1541 N N . LEU A 1 196 ? 2.771 -2.468 11.648 1.00 98.25 196 LEU A N 1
ATOM 1542 C CA . LEU A 1 196 ? 3.673 -3.361 10.920 1.00 98.25 196 LEU A CA 1
ATOM 1543 C C . LEU A 1 196 ? 4.479 -2.558 9.905 1.00 98.25 196 LEU A C 1
ATOM 1545 O O . LEU A 1 196 ? 4.105 -1.453 9.539 1.00 98.25 196 LEU A O 1
ATOM 1549 N N . ASP A 1 197 ? 5.593 -3.107 9.459 1.00 97.50 197 ASP A N 1
ATOM 1550 C CA . ASP A 1 197 ? 6.465 -2.508 8.456 1.00 97.50 197 ASP A CA 1
ATOM 1551 C C . ASP A 1 197 ? 6.716 -3.486 7.300 1.00 97.50 197 ASP A C 1
ATOM 1553 O O . ASP A 1 197 ? 6.202 -4.610 7.304 1.00 97.50 197 ASP A O 1
ATOM 1557 N N . GLY A 1 198 ? 7.517 -3.096 6.304 1.00 96.12 198 GLY A N 1
ATOM 1558 C CA . GLY A 1 198 ? 7.833 -3.967 5.164 1.00 96.12 198 GLY A CA 1
ATOM 1559 C C . GLY A 1 198 ? 8.440 -5.304 5.584 1.00 96.12 198 GLY A C 1
ATOM 1560 O O . GLY A 1 198 ? 8.283 -6.300 4.885 1.00 96.12 198 GLY A O 1
ATOM 1561 N N . ASN A 1 199 ? 9.093 -5.361 6.748 1.00 95.50 199 ASN A N 1
ATOM 1562 C CA . ASN A 1 199 ? 9.716 -6.580 7.259 1.00 95.50 199 ASN A CA 1
ATOM 1563 C C . ASN A 1 199 ? 8.713 -7.532 7.926 1.00 95.50 199 ASN A C 1
ATOM 1565 O O . ASN A 1 199 ? 9.035 -8.703 8.140 1.00 95.50 199 ASN A O 1
ATOM 1569 N N . THR A 1 200 ? 7.531 -7.043 8.309 1.00 96.62 200 THR A N 1
ATOM 1570 C CA . THR A 1 200 ? 6.614 -7.761 9.207 1.00 96.62 200 THR A CA 1
ATOM 1571 C C . THR A 1 200 ? 5.200 -7.937 8.653 1.00 96.62 200 THR A C 1
ATOM 1573 O O . THR A 1 200 ? 4.525 -8.880 9.064 1.00 96.62 200 THR A O 1
ATOM 1576 N N . ILE A 1 201 ? 4.764 -7.118 7.687 1.00 96.12 201 ILE A N 1
ATOM 1577 C CA . ILE A 1 201 ? 3.375 -7.063 7.186 1.00 96.12 201 ILE A CA 1
ATOM 1578 C C . ILE A 1 201 ? 2.853 -8.359 6.543 1.00 96.12 201 ILE A C 1
ATOM 1580 O O . ILE A 1 201 ? 1.650 -8.594 6.543 1.00 96.12 201 ILE A O 1
ATOM 1584 N N . LEU A 1 202 ? 3.739 -9.224 6.043 1.00 92.75 202 LEU A N 1
ATOM 1585 C CA . LEU A 1 202 ? 3.391 -10.529 5.457 1.00 92.75 202 LEU A CA 1
ATOM 1586 C C . LEU A 1 202 ? 4.149 -11.692 6.112 1.00 92.75 202 LEU A C 1
ATOM 1588 O O . LEU A 1 202 ? 4.306 -12.757 5.523 1.00 92.75 202 LEU A O 1
ATOM 1592 N N . LYS A 1 203 ? 4.657 -11.507 7.334 1.00 91.31 203 LYS A N 1
ATOM 1593 C CA . LYS A 1 203 ? 5.372 -12.579 8.036 1.00 91.31 203 LYS A CA 1
ATOM 1594 C C . LYS A 1 203 ? 4.419 -13.745 8.332 1.00 91.31 203 LYS A C 1
ATOM 1596 O O . LYS A 1 203 ? 3.240 -13.524 8.608 1.00 91.31 203 LYS A O 1
ATOM 1601 N N . GLU A 1 204 ? 4.916 -14.979 8.283 1.00 88.00 204 GLU A N 1
ATOM 1602 C CA . GLU A 1 204 ? 4.115 -16.205 8.485 1.00 88.00 204 GLU A CA 1
ATOM 1603 C C . GLU A 1 204 ? 4.471 -16.978 9.764 1.00 88.00 204 GLU A C 1
ATOM 1605 O O . GLU A 1 204 ? 3.846 -17.985 10.072 1.00 88.00 204 GLU A O 1
ATOM 1610 N N . ASP A 1 205 ? 5.447 -16.511 10.543 1.00 87.81 205 ASP A N 1
ATOM 1611 C CA . ASP A 1 205 ? 5.832 -17.156 11.803 1.00 87.81 205 ASP A CA 1
ATOM 1612 C C . ASP A 1 205 ? 4.681 -17.225 12.823 1.00 87.81 205 ASP A C 1
ATOM 1614 O O . ASP A 1 205 ? 3.840 -16.339 12.912 1.00 87.81 205 ASP A O 1
ATOM 1618 N N . GLU A 1 206 ? 4.631 -18.269 13.647 1.00 79.56 206 GLU A N 1
ATOM 1619 C CA . GLU A 1 206 ? 3.485 -18.490 14.547 1.00 79.56 206 GLU A CA 1
ATOM 1620 C C . GLU A 1 206 ? 3.205 -17.294 15.478 1.00 79.56 206 GLU A C 1
ATOM 1622 O O . GLU A 1 206 ? 2.049 -16.970 15.768 1.00 79.56 206 GLU A O 1
ATOM 1627 N N . ASP A 1 207 ? 4.255 -16.576 15.889 1.00 87.19 207 ASP A N 1
ATOM 1628 C CA . ASP A 1 207 ? 4.139 -15.484 16.850 1.00 87.19 207 ASP A CA 1
ATOM 1629 C C . ASP A 1 207 ? 3.813 -14.108 16.237 1.00 87.19 207 ASP A C 1
ATOM 1631 O O . ASP A 1 207 ? 3.633 -13.153 16.986 1.00 87.19 207 ASP A O 1
ATOM 1635 N N . ASN A 1 208 ? 3.661 -13.940 14.916 1.00 92.12 208 ASN A N 1
ATOM 1636 C CA . ASN A 1 208 ? 3.299 -12.607 14.398 1.00 92.12 208 ASN A CA 1
ATOM 1637 C C . ASN A 1 208 ? 1.915 -12.121 14.890 1.00 92.12 208 ASN A C 1
ATOM 1639 O O . ASN A 1 208 ? 1.038 -12.918 15.250 1.00 92.12 208 ASN A O 1
ATOM 1643 N N . PRO A 1 209 ? 1.683 -10.798 14.878 1.00 96.81 209 PRO A N 1
ATOM 1644 C CA . PRO A 1 209 ? 0.394 -10.202 15.232 1.00 96.81 209 PRO A CA 1
ATOM 1645 C C . PRO A 1 209 ? -0.693 -10.332 14.154 1.00 96.81 209 PRO A C 1
ATOM 1647 O O . PRO A 1 209 ? -1.837 -9.971 14.414 1.00 96.81 209 PRO A O 1
ATOM 1650 N N . ILE A 1 210 ? -0.378 -10.828 12.953 1.00 97.75 210 ILE A N 1
ATOM 1651 C CA . ILE A 1 210 ? -1.336 -10.900 11.839 1.00 97.75 210 ILE A CA 1
ATOM 1652 C C . ILE A 1 210 ? -2.433 -11.911 12.156 1.00 97.75 210 ILE A C 1
ATOM 1654 O O . ILE A 1 210 ? -2.131 -13.065 12.456 1.00 97.75 210 ILE A O 1
ATOM 1658 N N . ILE A 1 211 ? -3.690 -11.484 12.054 1.00 97.50 211 ILE A N 1
ATOM 1659 C CA . ILE A 1 211 ? -4.886 -12.290 12.314 1.00 97.50 211 ILE A CA 1
ATOM 1660 C C . ILE A 1 211 ? -5.445 -12.861 11.014 1.00 97.50 211 ILE A C 1
ATOM 1662 O O . ILE A 1 211 ? -5.710 -14.061 10.944 1.00 97.50 211 ILE A O 1
ATOM 1666 N N . ALA A 1 212 ? -5.602 -12.021 9.991 1.00 96.94 212 ALA A N 1
ATOM 1667 C CA . ALA A 1 212 ? -6.185 -12.415 8.715 1.00 96.94 212 ALA A CA 1
ATOM 1668 C C . ALA A 1 212 ? -5.581 -11.635 7.546 1.00 96.94 212 ALA A C 1
ATOM 1670 O O . ALA A 1 212 ? -5.174 -10.483 7.712 1.00 96.94 212 ALA A O 1
ATOM 1671 N N . VAL A 1 213 ? -5.552 -12.264 6.370 1.00 97.62 213 VAL A N 1
ATOM 1672 C CA . VAL A 1 213 ? -5.080 -11.664 5.113 1.00 97.62 213 VAL A CA 1
ATOM 1673 C C . VAL A 1 213 ? -6.106 -11.928 4.014 1.00 97.62 213 VAL A C 1
ATOM 1675 O O . VAL A 1 213 ? -6.635 -13.034 3.916 1.00 97.62 213 VAL A O 1
ATOM 1678 N N . ALA A 1 214 ? -6.384 -10.923 3.191 1.00 97.50 214 ALA A N 1
ATOM 1679 C CA . ALA A 1 214 ? -7.136 -11.046 1.945 1.00 97.50 214 ALA A CA 1
ATOM 1680 C C . ALA A 1 214 ? -6.286 -10.477 0.813 1.00 97.50 214 ALA A C 1
ATOM 1682 O O . ALA A 1 214 ? -5.698 -9.412 0.976 1.00 97.50 214 ALA A O 1
ATOM 1683 N N . GLY A 1 215 ? -6.216 -11.131 -0.342 1.00 96.06 215 GLY A N 1
ATOM 1684 C CA . GLY A 1 215 ? -5.531 -10.531 -1.480 1.00 96.06 215 GLY A CA 1
ATOM 1685 C C . GLY A 1 215 ? -5.182 -11.488 -2.600 1.00 96.06 215 GLY A C 1
ATOM 1686 O O . GLY A 1 215 ? -5.425 -12.693 -2.539 1.00 96.06 215 GLY A O 1
ATOM 1687 N N . LEU A 1 216 ? -4.559 -10.912 -3.620 1.00 93.00 216 LEU A N 1
ATOM 1688 C CA . LEU A 1 216 ? -4.258 -11.550 -4.894 1.00 93.00 216 LEU A CA 1
ATOM 1689 C C . LEU A 1 216 ? -3.424 -12.828 -4.756 1.00 93.00 216 LEU A C 1
ATOM 1691 O O . LEU A 1 216 ? -3.679 -13.803 -5.455 1.00 93.00 216 LEU A O 1
ATOM 1695 N N . HIS A 1 217 ? -2.469 -12.840 -3.826 1.00 88.62 217 HIS A N 1
ATOM 1696 C CA . HIS A 1 217 ? -1.559 -13.972 -3.608 1.00 88.62 217 HIS A CA 1
ATOM 1697 C C . HIS A 1 217 ? -2.100 -15.016 -2.627 1.00 88.62 217 HIS A C 1
ATOM 1699 O O . HIS A 1 217 ? -1.514 -16.084 -2.489 1.00 88.62 217 HIS A O 1
ATOM 1705 N N . GLU A 1 218 ? -3.235 -14.739 -1.979 1.00 83.44 218 GLU A N 1
ATOM 1706 C CA . GLU A 1 218 ? -3.940 -15.725 -1.158 1.00 83.44 218 GLU A CA 1
ATOM 1707 C C . GLU A 1 218 ? -4.806 -16.656 -2.018 1.00 83.44 218 GLU A C 1
ATOM 1709 O O . GLU A 1 218 ? -5.191 -17.738 -1.571 1.00 83.44 218 GLU A O 1
ATOM 1714 N N . GLN A 1 219 ? -5.132 -16.270 -3.253 1.00 72.19 219 GLN A N 1
ATOM 1715 C CA . GLN A 1 219 ? -5.864 -17.105 -4.203 1.00 72.19 219 GLN A CA 1
ATOM 1716 C C . GLN A 1 219 ? -4.881 -17.790 -5.156 1.00 72.19 219 GLN A C 1
ATOM 1718 O O . GLN A 1 219 ? -4.088 -17.136 -5.829 1.00 72.19 219 GLN A O 1
ATOM 1723 N N . ALA A 1 220 ? -4.930 -19.122 -5.222 1.00 67.12 220 ALA A N 1
ATOM 1724 C CA . ALA A 1 220 ? -4.101 -19.876 -6.156 1.00 67.12 220 ALA A CA 1
ATOM 1725 C C . ALA A 1 220 ? -4.421 -19.484 -7.612 1.00 67.12 220 ALA A C 1
ATOM 1727 O O . ALA A 1 220 ? -5.582 -19.282 -7.964 1.00 67.12 220 ALA A O 1
ATOM 1728 N N . ASP A 1 221 ? -3.381 -19.414 -8.446 1.00 68.50 221 ASP A N 1
ATOM 1729 C CA . ASP A 1 221 ? -3.464 -19.299 -9.908 1.00 68.50 221 ASP A CA 1
ATOM 1730 C C . ASP A 1 221 ? -4.222 -18.081 -10.467 1.00 68.50 221 ASP A C 1
ATOM 1732 O O . ASP A 1 221 ? -4.744 -18.123 -11.584 1.00 68.50 221 ASP A O 1
ATOM 1736 N N . ASN A 1 222 ? -4.230 -16.950 -9.755 1.00 84.50 222 ASN A N 1
ATOM 1737 C CA . ASN A 1 222 ? -4.747 -15.711 -10.332 1.00 84.50 222 ASN A CA 1
ATOM 1738 C C . ASN A 1 222 ? -3.754 -15.138 -11.364 1.00 84.50 222 ASN A C 1
ATOM 1740 O O . ASN A 1 222 ? -2.739 -14.534 -11.011 1.00 84.50 222 ASN A O 1
ATOM 1744 N N . SER A 1 223 ? -4.027 -15.336 -12.658 1.00 90.94 223 SER A N 1
ATOM 1745 C CA . SER A 1 223 ? -3.170 -14.851 -13.749 1.00 90.94 223 SER A CA 1
ATOM 1746 C C . SER A 1 223 ? -3.126 -13.328 -13.866 1.00 90.94 223 SER A C 1
ATOM 1748 O O . SER A 1 223 ? -2.171 -12.797 -14.432 1.00 90.94 223 SER A O 1
ATOM 1750 N N . ASP A 1 224 ? -4.124 -12.627 -13.323 1.00 94.88 224 ASP A N 1
ATOM 1751 C CA . ASP A 1 224 ? -4.246 -11.172 -13.450 1.00 94.88 224 ASP A CA 1
ATOM 1752 C C . ASP A 1 224 ? -3.158 -10.423 -12.677 1.00 94.88 224 ASP A C 1
ATOM 1754 O O . ASP A 1 224 ? -2.848 -9.280 -13.012 1.00 94.88 224 ASP A O 1
ATOM 1758 N N . GLN A 1 225 ? -2.467 -11.112 -11.759 1.00 93.56 225 GLN A N 1
ATOM 1759 C CA . GLN A 1 225 ? -1.243 -10.615 -11.129 1.00 93.56 225 GLN A CA 1
ATOM 1760 C C . GLN A 1 225 ? -0.126 -10.302 -12.129 1.00 93.56 225 GLN A C 1
ATOM 1762 O O . GLN A 1 225 ? 0.712 -9.465 -11.830 1.00 93.56 225 GLN A O 1
ATOM 1767 N N . TYR A 1 226 ? -0.111 -10.940 -13.304 1.00 94.88 226 TYR A N 1
ATOM 1768 C CA . TYR A 1 226 ? 0.886 -10.711 -14.358 1.00 94.88 226 TYR A CA 1
ATOM 1769 C C . TYR A 1 226 ? 0.395 -9.753 -15.450 1.00 94.88 226 TYR A C 1
ATOM 1771 O O . TYR A 1 226 ? 1.182 -9.261 -16.258 1.00 94.88 226 TYR A O 1
ATOM 1779 N N . GLY A 1 227 ? -0.911 -9.504 -15.510 1.00 96.12 227 GLY A N 1
ATOM 1780 C CA . GLY A 1 227 ? -1.511 -8.621 -16.493 1.00 96.12 227 GLY A CA 1
ATOM 1781 C C . GLY A 1 227 ? -2.990 -8.909 -16.703 1.00 96.12 227 GLY A C 1
ATOM 1782 O O . GLY A 1 227 ? -3.424 -10.053 -16.779 1.00 96.12 227 GLY A O 1
ATOM 1783 N N . THR A 1 228 ? -3.757 -7.841 -16.871 1.00 96.69 228 THR A N 1
ATOM 1784 C CA . THR A 1 228 ? -5.228 -7.885 -17.006 1.00 96.69 228 THR A CA 1
ATOM 1785 C C . THR A 1 228 ? -5.712 -7.803 -18.456 1.00 96.69 228 THR A C 1
ATOM 1787 O O . THR A 1 228 ? -6.911 -7.840 -18.717 1.00 96.69 228 THR A O 1
ATOM 1790 N N . GLY A 1 229 ? -4.791 -7.682 -19.419 1.00 95.19 229 GLY A N 1
ATOM 1791 C CA . GLY A 1 229 ? -5.125 -7.470 -20.832 1.00 95.19 229 GLY A CA 1
ATOM 1792 C C . GLY A 1 229 ? -5.557 -6.036 -21.160 1.00 95.19 229 GLY A C 1
ATOM 1793 O O . GLY A 1 229 ? -6.209 -5.818 -22.176 1.00 95.19 229 GLY A O 1
ATOM 1794 N N . GLY A 1 230 ? -5.201 -5.064 -20.313 1.00 94.19 230 GLY A N 1
ATOM 1795 C CA . GLY A 1 230 ? -5.491 -3.644 -20.536 1.00 94.19 230 GLY A CA 1
ATOM 1796 C C . GLY A 1 230 ? -6.902 -3.211 -20.135 1.00 94.19 230 GLY A C 1
ATOM 1797 O O . GLY A 1 230 ? -7.309 -2.104 -20.477 1.00 94.19 230 GLY A O 1
ATOM 1798 N N . VAL A 1 231 ? -7.634 -4.049 -19.401 1.00 96.00 231 VAL A N 1
ATOM 1799 C CA . VAL A 1 231 ? -8.983 -3.755 -18.903 1.00 96.00 231 VAL A CA 1
ATOM 1800 C C . VAL A 1 231 ? -9.037 -3.901 -17.389 1.00 96.00 231 VAL A C 1
ATOM 1802 O O . VAL A 1 231 ? -8.322 -4.723 -16.821 1.00 96.00 231 VAL A O 1
ATOM 1805 N N . TYR A 1 232 ? -9.891 -3.114 -16.742 1.00 97.75 232 TYR A N 1
ATOM 1806 C CA . TYR A 1 232 ? -10.191 -3.306 -15.329 1.00 97.75 232 TYR A CA 1
ATOM 1807 C C . TYR A 1 232 ? -10.925 -4.626 -15.111 1.00 97.75 232 TYR A C 1
ATOM 1809 O O . TYR A 1 232 ? -11.816 -4.996 -15.881 1.00 97.75 232 TYR A O 1
ATOM 1817 N N . LYS A 1 233 ? -10.548 -5.324 -14.045 1.00 97.38 233 LYS A N 1
ATOM 1818 C CA . LYS A 1 233 ? -11.186 -6.553 -13.596 1.00 97.38 233 LYS A CA 1
ATOM 1819 C C . LYS A 1 233 ? -11.582 -6.424 -12.137 1.00 97.38 233 LYS A C 1
ATOM 1821 O O . LYS A 1 233 ? -10.828 -5.890 -11.325 1.00 97.38 233 LYS A O 1
ATOM 1826 N N . HIS A 1 234 ? -12.771 -6.927 -11.835 1.00 97.69 234 HIS A N 1
ATOM 1827 C CA . HIS A 1 234 ? -13.290 -6.999 -10.480 1.00 97.69 234 HIS A CA 1
ATOM 1828 C C . HIS A 1 234 ? -12.780 -8.253 -9.791 1.00 97.69 234 HIS A C 1
ATOM 1830 O O . HIS A 1 234 ? -12.878 -9.353 -10.341 1.00 97.69 234 HIS A O 1
ATOM 1836 N N . HIS A 1 235 ? -12.275 -8.089 -8.576 1.00 97.56 235 HIS A N 1
ATOM 1837 C CA . HIS A 1 235 ? -11.866 -9.190 -7.725 1.00 97.56 235 HIS A CA 1
ATOM 1838 C C . HIS A 1 235 ? -12.455 -9.029 -6.329 1.00 97.56 235 HIS A C 1
ATOM 1840 O O . HIS A 1 235 ? -12.530 -7.928 -5.789 1.00 97.56 235 HIS A O 1
ATOM 1846 N N . VAL A 1 236 ? -12.832 -10.162 -5.737 1.00 97.12 236 VAL A N 1
ATOM 1847 C CA . VAL A 1 236 ? -13.272 -10.256 -4.346 1.00 97.12 236 VAL A CA 1
ATOM 1848 C C . VAL A 1 236 ? -12.404 -11.295 -3.647 1.00 97.12 236 VAL A C 1
ATOM 1850 O O . VAL A 1 236 ? -12.282 -12.436 -4.103 1.00 97.12 236 VAL A O 1
ATOM 1853 N N . PHE A 1 237 ? -11.772 -10.883 -2.555 1.00 97.31 237 PHE A N 1
ATOM 1854 C CA . PHE A 1 237 ? -10.855 -11.695 -1.768 1.00 97.31 237 PHE A CA 1
ATOM 1855 C C . PHE A 1 237 ? -11.408 -11.893 -0.362 1.00 97.31 237 PHE A C 1
ATOM 1857 O O . PHE A 1 237 ? -11.571 -10.926 0.377 1.00 97.31 237 PHE A O 1
ATOM 1864 N N . ASP A 1 238 ? -11.651 -13.140 0.030 1.00 97.25 238 ASP A N 1
ATOM 1865 C CA . ASP A 1 238 ? -12.024 -13.459 1.407 1.00 97.25 238 ASP A CA 1
ATOM 1866 C C . ASP A 1 238 ? -10.838 -13.240 2.353 1.00 97.25 238 ASP A C 1
ATOM 1868 O O . ASP A 1 238 ? -9.706 -13.640 2.056 1.00 97.25 238 ASP A O 1
ATOM 1872 N N . PHE A 1 239 ? -11.100 -12.659 3.525 1.00 97.44 239 PHE A N 1
ATOM 1873 C CA . PHE A 1 239 ? -10.128 -12.626 4.612 1.00 97.44 239 PHE A CA 1
ATOM 1874 C C . PHE A 1 239 ? -9.939 -14.034 5.172 1.00 97.44 239 PHE A C 1
ATOM 1876 O O . PHE A 1 239 ? -10.809 -14.595 5.840 1.00 97.44 239 PHE A O 1
ATOM 1883 N N . LYS A 1 240 ? -8.758 -14.601 4.936 1.00 95.69 240 LYS A N 1
ATOM 1884 C CA . LYS A 1 240 ? -8.341 -15.877 5.508 1.00 95.69 240 LYS A CA 1
ATOM 1885 C C . LYS A 1 240 ? -7.787 -15.652 6.904 1.00 95.69 240 LYS A C 1
ATOM 1887 O O . LYS A 1 240 ? -6.668 -15.168 7.074 1.00 95.69 240 LYS A O 1
ATOM 1892 N N . TYR A 1 241 ? -8.582 -16.007 7.907 1.00 95.00 241 TYR A N 1
ATOM 1893 C CA . TYR A 1 241 ? -8.165 -15.995 9.305 1.00 95.00 241 TYR A CA 1
ATOM 1894 C C . TYR A 1 241 ? -7.188 -17.141 9.563 1.00 95.00 241 TYR A C 1
ATOM 1896 O O . TYR A 1 241 ? -7.464 -18.296 9.231 1.00 95.00 241 TYR A O 1
ATOM 1904 N N . ARG A 1 242 ? -6.027 -16.811 10.131 1.00 93.31 242 ARG A N 1
ATOM 1905 C CA . ARG A 1 242 ? -4.966 -17.783 10.406 1.00 93.31 242 ARG A CA 1
ATOM 1906 C C . ARG A 1 242 ? -5.398 -18.753 11.500 1.00 93.31 242 ARG A C 1
ATOM 1908 O O . ARG A 1 242 ? -6.131 -18.391 12.419 1.00 93.31 242 ARG A O 1
ATOM 1915 N N . GLU A 1 243 ? -4.907 -19.984 11.409 1.00 91.44 243 GLU A N 1
ATOM 1916 C CA . GLU A 1 243 ? -5.220 -21.032 12.376 1.00 91.44 243 GLU A CA 1
ATOM 1917 C C . GLU A 1 243 ? -4.909 -20.580 13.812 1.00 91.44 243 GLU A C 1
ATOM 1919 O O . GLU A 1 243 ? -3.881 -19.959 14.084 1.00 91.44 243 GLU A O 1
ATOM 1924 N N . GLY A 1 244 ? -5.840 -20.847 14.731 1.00 90.69 244 GLY A N 1
ATOM 1925 C CA . GLY A 1 244 ? -5.713 -20.465 16.138 1.00 90.69 244 GLY A CA 1
ATOM 1926 C C . GLY A 1 244 ? -5.837 -18.964 16.423 1.00 90.69 244 GLY A C 1
ATOM 1927 O O . GLY A 1 244 ? -5.717 -18.570 17.582 1.00 90.69 244 GLY A O 1
ATOM 1928 N N . LYS A 1 245 ? -6.094 -18.122 15.413 1.00 92.88 245 LYS A N 1
ATOM 1929 C CA . LYS A 1 245 ? -6.284 -16.678 15.585 1.00 92.88 245 LYS A CA 1
ATOM 1930 C C . LYS A 1 245 ? -7.741 -16.289 15.376 1.00 92.88 245 LYS A C 1
AT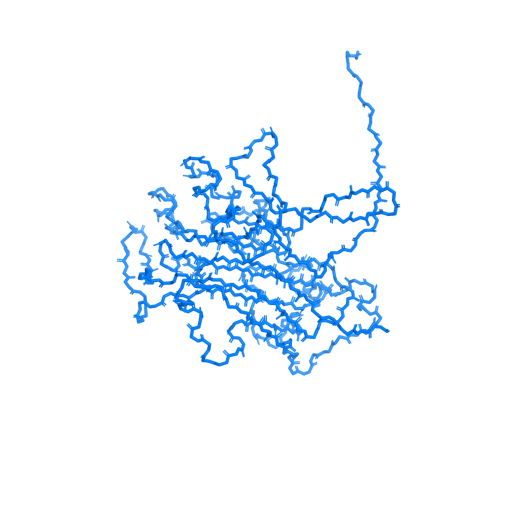OM 1932 O O . LYS A 1 245 ? -8.402 -16.729 14.440 1.00 92.88 245 LYS A O 1
ATOM 1937 N N . SER A 1 246 ? -8.233 -15.426 16.252 1.00 90.94 246 SER A N 1
ATOM 1938 C CA . SER A 1 246 ? -9.590 -14.893 16.202 1.00 90.94 246 SER A CA 1
ATOM 1939 C C . SER A 1 246 ? -9.602 -13.431 16.625 1.00 90.94 246 SER A C 1
ATOM 1941 O O . SER A 1 246 ? -8.682 -12.944 17.285 1.00 90.94 246 SER A O 1
ATOM 1943 N N . VAL A 1 247 ? -10.672 -12.740 16.253 1.00 95.62 247 VAL A N 1
ATOM 1944 C CA . VAL A 1 247 ? -10.927 -11.371 16.696 1.00 95.62 247 VAL A CA 1
ATOM 1945 C C . VAL A 1 247 ? -11.764 -11.430 17.963 1.00 95.62 247 VAL A C 1
ATOM 1947 O O . VAL A 1 247 ? -12.834 -12.036 17.973 1.00 95.62 247 VAL A O 1
ATOM 1950 N N . ASP A 1 248 ? -11.258 -10.823 19.028 1.00 97.12 248 ASP A N 1
ATOM 1951 C CA . ASP A 1 248 ? -12.009 -10.599 20.255 1.00 97.12 248 ASP A CA 1
ATOM 1952 C C . ASP A 1 248 ? -12.914 -9.364 20.060 1.00 97.12 248 ASP A C 1
ATOM 1954 O O . ASP A 1 248 ? -12.396 -8.286 19.747 1.00 97.12 248 ASP A O 1
ATOM 1958 N N . PRO A 1 249 ? -14.247 -9.490 20.211 1.00 95.31 249 PRO A N 1
ATOM 1959 C CA . PRO A 1 249 ? -15.176 -8.392 19.946 1.00 95.31 249 PRO A CA 1
ATOM 1960 C C . PRO A 1 249 ? -14.994 -7.160 20.839 1.00 95.31 249 PRO A C 1
ATOM 1962 O O . PRO A 1 249 ? -15.245 -6.043 20.386 1.00 95.31 249 PRO A O 1
ATOM 1965 N N . ASP A 1 250 ? -14.575 -7.332 22.093 1.00 96.69 250 ASP A N 1
ATOM 1966 C CA . ASP A 1 250 ? -14.404 -6.214 23.024 1.00 96.69 250 ASP A CA 1
ATOM 1967 C C . ASP A 1 250 ? -13.099 -5.476 22.726 1.00 96.69 250 ASP A C 1
ATOM 1969 O O . ASP A 1 250 ? -13.073 -4.246 22.655 1.00 96.69 250 ASP A O 1
ATOM 1973 N N . ARG A 1 251 ? -12.028 -6.222 22.439 1.00 97.62 251 ARG A N 1
ATOM 1974 C CA . ARG A 1 251 ? -10.752 -5.653 21.977 1.00 97.62 251 ARG A CA 1
ATOM 1975 C C . ARG A 1 251 ? -10.906 -4.928 20.636 1.00 97.62 251 ARG A C 1
ATOM 1977 O O . ARG A 1 251 ? -10.330 -3.859 20.442 1.00 97.62 251 ARG A O 1
ATOM 1984 N N . LEU A 1 252 ? -11.730 -5.465 19.732 1.00 95.81 252 LEU A N 1
ATOM 1985 C CA . LEU A 1 252 ? -12.057 -4.837 18.450 1.00 95.81 252 LEU A CA 1
ATOM 1986 C C . LEU A 1 252 ? -12.742 -3.481 18.633 1.00 95.81 252 LEU A C 1
ATOM 1988 O O . LEU A 1 252 ? -12.306 -2.496 18.041 1.00 95.81 252 LEU A O 1
ATOM 1992 N N . LYS A 1 253 ? -13.753 -3.399 19.503 1.00 93.06 253 LYS A N 1
ATOM 1993 C CA . LYS A 1 253 ? -14.426 -2.128 19.830 1.00 93.06 253 LYS A CA 1
ATOM 1994 C C . LYS A 1 253 ? -13.485 -1.098 20.458 1.00 93.06 253 LYS A C 1
ATOM 1996 O O . LYS A 1 253 ? -13.717 0.096 20.299 1.00 93.06 253 LYS A O 1
ATOM 2001 N N . ASN A 1 254 ? -12.428 -1.556 21.128 1.00 95.06 254 ASN A N 1
ATOM 2002 C CA . ASN A 1 254 ? -11.413 -0.722 21.769 1.00 95.06 254 ASN A CA 1
ATOM 2003 C C . ASN A 1 254 ? -10.218 -0.384 20.858 1.00 95.06 254 ASN A C 1
ATOM 2005 O O . ASN A 1 254 ? -9.195 0.081 21.358 1.00 95.06 254 ASN A O 1
ATOM 2009 N N . TYR A 1 255 ? -10.327 -0.600 19.539 1.00 95.50 255 TYR A N 1
ATOM 2010 C CA . TYR A 1 255 ? -9.275 -0.282 18.563 1.00 95.50 255 TYR A CA 1
ATOM 2011 C C . TYR A 1 255 ? -7.942 -1.019 18.802 1.00 95.50 255 TYR A C 1
ATOM 2013 O O . TYR A 1 255 ? -6.873 -0.539 18.422 1.00 95.50 255 TYR A O 1
ATOM 2021 N N . GLU A 1 256 ? -7.985 -2.215 19.393 1.00 98.06 256 GLU A N 1
ATOM 2022 C CA . GLU A 1 256 ? -6.792 -3.048 19.621 1.00 98.06 256 GLU A CA 1
ATOM 2023 C C . GLU A 1 256 ? -6.395 -3.905 18.404 1.00 98.06 256 GLU A C 1
ATOM 2025 O O . GLU A 1 256 ? -5.476 -4.728 18.461 1.00 98.06 256 GLU A O 1
ATOM 2030 N N . TYR A 1 257 ? -7.073 -3.691 17.279 1.00 98.38 257 TYR A N 1
ATOM 2031 C CA . TYR A 1 257 ? -6.715 -4.231 15.977 1.00 98.38 257 TYR A CA 1
ATOM 2032 C C . TYR A 1 257 ? -6.522 -3.091 14.986 1.00 98.38 257 TYR A C 1
ATOM 2034 O O . TYR A 1 257 ? -7.103 -2.013 15.124 1.00 98.38 257 TYR A O 1
ATOM 2042 N N . SER A 1 258 ? -5.703 -3.342 13.975 1.00 98.56 258 SER A N 1
ATOM 2043 C CA . SER A 1 258 ? -5.464 -2.408 12.883 1.00 98.56 258 SER A CA 1
ATOM 2044 C C . SER A 1 258 ? -5.672 -3.098 11.542 1.00 98.56 258 SER A C 1
ATOM 2046 O O . SER A 1 258 ? -5.352 -4.280 11.379 1.00 98.56 258 SER A O 1
ATOM 2048 N N . LEU A 1 259 ? -6.192 -2.337 10.583 1.00 98.62 259 LEU A N 1
ATOM 2049 C CA . LEU A 1 259 ? -6.344 -2.738 9.192 1.00 98.62 259 LEU A CA 1
ATOM 2050 C C . LEU A 1 259 ? -5.270 -2.048 8.354 1.00 98.62 259 LEU A C 1
ATOM 2052 O O . LEU A 1 259 ? -5.137 -0.827 8.400 1.00 98.62 259 LEU A O 1
ATOM 2056 N N . ALA A 1 260 ? -4.536 -2.826 7.568 1.00 98.50 260 ALA A N 1
ATOM 2057 C CA . ALA A 1 260 ? -3.709 -2.333 6.478 1.00 98.50 260 ALA A CA 1
ATOM 2058 C C . ALA A 1 260 ? -4.333 -2.749 5.145 1.00 98.50 260 ALA A C 1
ATOM 2060 O O . ALA A 1 260 ? -4.738 -3.897 4.990 1.00 98.50 260 ALA A O 1
ATOM 2061 N N . VAL A 1 261 ? -4.359 -1.838 4.180 1.00 98.62 261 VAL A N 1
ATOM 2062 C CA . VAL A 1 261 ? -4.618 -2.130 2.764 1.00 98.62 261 VAL A CA 1
ATOM 2063 C C . VAL A 1 261 ? -3.378 -1.681 2.013 1.00 98.62 261 VAL A C 1
ATOM 2065 O O . VAL A 1 261 ? -2.862 -0.603 2.308 1.00 98.62 261 VAL A O 1
ATOM 2068 N N . VAL A 1 262 ? -2.849 -2.522 1.128 1.00 98.69 262 VAL A N 1
ATOM 2069 C CA . VAL A 1 262 ? -1.561 -2.307 0.467 1.00 98.69 262 VAL A CA 1
ATOM 2070 C C . VAL A 1 262 ? -1.647 -2.696 -1.002 1.00 98.69 262 VAL A C 1
ATOM 2072 O O . VAL A 1 262 ? -2.049 -3.806 -1.364 1.00 98.69 262 VAL A O 1
ATOM 2075 N N . PHE A 1 263 ? -1.170 -1.786 -1.840 1.00 98.75 263 PHE A N 1
ATOM 2076 C CA . PHE A 1 263 ? -1.023 -1.978 -3.270 1.00 98.75 263 PHE A CA 1
ATOM 2077 C C . PHE A 1 263 ? 0.426 -1.726 -3.688 1.00 98.75 263 PHE A C 1
ATOM 2079 O O . PHE A 1 263 ? 1.078 -0.808 -3.182 1.00 98.75 263 PHE A O 1
ATOM 2086 N N . SER A 1 264 ? 0.933 -2.521 -4.630 1.00 98.62 264 SER A N 1
ATOM 2087 C CA . SER A 1 264 ? 2.252 -2.326 -5.235 1.00 98.62 264 SER A CA 1
ATOM 2088 C C . SER A 1 264 ? 2.261 -2.743 -6.701 1.00 98.62 264 SER A C 1
ATOM 2090 O O . SER A 1 264 ? 1.724 -3.782 -7.073 1.00 98.62 264 SER A O 1
ATOM 2092 N N . SER A 1 265 ? 2.939 -1.967 -7.537 1.00 98.62 265 SER A N 1
ATOM 2093 C CA . SER A 1 265 ? 3.152 -2.278 -8.962 1.00 98.62 265 SER A CA 1
ATOM 2094 C C . SER A 1 265 ? 4.171 -3.399 -9.217 1.00 98.62 265 SER A C 1
ATOM 2096 O O . SER A 1 265 ? 4.158 -3.986 -10.301 1.00 98.62 265 SER A O 1
ATOM 2098 N N . SER A 1 266 ? 4.993 -3.737 -8.216 1.00 98.06 266 SER A N 1
ATOM 2099 C CA . SER A 1 266 ? 5.895 -4.900 -8.215 1.00 98.06 266 SER A CA 1
ATOM 2100 C C . SER A 1 266 ? 5.927 -5.527 -6.818 1.00 98.06 266 SER A C 1
ATOM 2102 O O . SER A 1 266 ? 6.261 -4.851 -5.840 1.00 98.06 266 SER A O 1
ATOM 2104 N N . PHE A 1 267 ? 5.599 -6.814 -6.704 1.00 95.81 267 PHE A N 1
ATOM 2105 C CA . PHE A 1 267 ? 5.476 -7.525 -5.426 1.00 95.81 267 PHE A CA 1
ATOM 2106 C C . PHE A 1 267 ? 6.793 -7.572 -4.644 1.00 95.81 267 PHE A C 1
ATOM 2108 O O . PHE A 1 267 ? 6.801 -7.315 -3.446 1.00 95.81 267 PHE A O 1
ATOM 2115 N N . TYR A 1 268 ? 7.918 -7.806 -5.328 1.00 95.56 268 TYR A N 1
ATOM 2116 C CA . TYR A 1 268 ? 9.263 -7.762 -4.732 1.00 95.56 268 TYR A CA 1
ATOM 2117 C C . TYR A 1 268 ? 9.940 -6.387 -4.842 1.00 95.56 268 TYR A C 1
ATOM 2119 O O . TYR A 1 268 ? 11.166 -6.266 -4.721 1.00 95.56 268 TYR A O 1
ATOM 2127 N N . GLY A 1 269 ? 9.155 -5.332 -5.081 1.00 96.00 269 GLY A N 1
ATOM 2128 C CA . GLY A 1 269 ? 9.659 -3.967 -5.203 1.00 96.00 269 GLY A CA 1
ATOM 2129 C C . GLY A 1 269 ? 10.338 -3.454 -3.930 1.00 96.00 269 GLY A C 1
ATOM 2130 O O . GLY A 1 269 ? 11.272 -2.658 -4.015 1.00 96.00 269 GLY A O 1
ATOM 2131 N N . ASP A 1 270 ? 9.933 -3.967 -2.767 1.00 92.94 270 ASP A N 1
ATOM 2132 C CA . ASP A 1 270 ? 10.549 -3.741 -1.451 1.00 92.94 270 ASP A CA 1
ATOM 2133 C C . ASP A 1 270 ? 12.004 -4.243 -1.368 1.00 92.94 270 ASP A C 1
ATOM 2135 O O . ASP A 1 270 ? 12.817 -3.711 -0.613 1.00 92.94 270 ASP A O 1
ATOM 2139 N N . ARG A 1 271 ? 12.348 -5.235 -2.194 1.00 93.50 271 ARG A N 1
ATOM 2140 C CA . ARG A 1 271 ? 13.695 -5.803 -2.366 1.00 93.50 271 ARG A CA 1
ATOM 2141 C C . ARG A 1 271 ? 14.401 -5.259 -3.602 1.00 93.50 271 ARG A C 1
ATOM 2143 O O . ARG A 1 271 ? 15.458 -5.767 -3.979 1.00 93.50 271 ARG A O 1
ATOM 2150 N N . PHE A 1 272 ? 13.821 -4.239 -4.230 1.00 94.12 272 PHE A N 1
ATOM 2151 C CA . PHE A 1 272 ? 14.302 -3.631 -5.466 1.00 94.12 272 PHE A CA 1
ATOM 2152 C C . PHE A 1 272 ? 14.356 -4.598 -6.652 1.00 94.12 272 PHE A C 1
ATOM 2154 O O . PHE A 1 272 ? 15.241 -4.500 -7.509 1.00 94.12 272 PHE A O 1
ATOM 2161 N N . ILE A 1 273 ? 13.397 -5.523 -6.699 1.00 96.31 273 ILE A N 1
ATOM 2162 C CA . ILE A 1 273 ? 13.218 -6.472 -7.791 1.00 96.31 273 ILE A CA 1
ATOM 2163 C C . ILE A 1 273 ? 11.853 -6.206 -8.444 1.00 96.31 273 ILE A C 1
ATOM 2165 O O . ILE A 1 273 ? 10.837 -6.123 -7.759 1.00 96.31 273 ILE A O 1
ATOM 2169 N N . GLY A 1 274 ? 11.833 -6.013 -9.760 1.00 97.38 274 GLY A N 1
ATOM 2170 C CA . GLY A 1 274 ? 10.608 -5.709 -10.499 1.00 97.38 274 GLY A CA 1
ATOM 2171 C C . GLY A 1 274 ? 10.876 -5.207 -11.913 1.00 97.38 274 GLY A C 1
ATOM 2172 O O . GLY A 1 274 ? 12.025 -4.984 -12.309 1.00 97.38 274 GLY A O 1
ATOM 2173 N N . GLY A 1 275 ? 9.815 -5.046 -12.697 1.00 97.19 275 GLY A N 1
ATOM 2174 C CA . GLY A 1 275 ? 9.872 -4.525 -14.056 1.00 97.19 275 GLY A CA 1
ATOM 2175 C C . GLY A 1 275 ? 9.627 -3.023 -14.092 1.00 97.19 275 GLY A C 1
ATOM 2176 O O . GLY A 1 275 ? 8.522 -2.540 -13.859 1.00 97.19 275 GLY A O 1
ATOM 2177 N N . VAL A 1 276 ? 10.669 -2.254 -14.418 1.00 97.06 276 VAL A N 1
ATOM 2178 C CA . VAL A 1 276 ? 10.544 -0.803 -14.622 1.00 97.06 276 VAL A CA 1
ATOM 2179 C C . VAL A 1 276 ? 9.510 -0.529 -15.708 1.00 97.06 276 VAL A C 1
ATOM 2181 O O . VAL A 1 276 ? 9.662 -0.986 -16.836 1.00 97.06 276 VAL A O 1
ATOM 2184 N N . GLY A 1 277 ? 8.512 0.288 -15.381 1.00 97.62 277 GLY A N 1
ATOM 2185 C CA . GLY A 1 277 ? 7.418 0.637 -16.275 1.00 97.62 277 GLY A CA 1
ATOM 2186 C C . GLY A 1 277 ? 6.138 -0.155 -16.031 1.00 97.62 277 GLY A C 1
ATOM 2187 O O . GLY A 1 277 ? 5.089 0.316 -16.470 1.00 97.62 277 GLY A O 1
ATOM 2188 N N . ASN A 1 278 ? 6.197 -1.275 -15.302 1.00 98.44 278 ASN A N 1
ATOM 2189 C CA . ASN A 1 278 ? 4.996 -2.010 -14.920 1.00 98.44 278 ASN A CA 1
ATOM 2190 C C . ASN A 1 278 ? 4.088 -1.128 -14.082 1.00 98.44 278 ASN A C 1
ATOM 2192 O O . ASN A 1 278 ? 4.563 -0.362 -13.237 1.00 98.44 278 ASN A O 1
ATOM 2196 N N . THR A 1 279 ? 2.795 -1.194 -14.385 1.00 98.50 279 THR A N 1
ATOM 2197 C CA . THR A 1 279 ? 1.821 -0.223 -13.894 1.00 98.50 279 THR A CA 1
ATOM 2198 C C . THR A 1 279 ? 0.561 -0.928 -13.413 1.00 98.50 279 THR A C 1
ATOM 2200 O O . THR A 1 279 ? -0.032 -1.714 -14.150 1.00 98.50 279 THR A O 1
ATOM 2203 N N . LEU A 1 280 ? 0.175 -0.643 -12.172 1.00 98.69 280 LEU A N 1
ATOM 2204 C CA . LEU A 1 280 ? -1.056 -1.076 -11.525 1.00 98.69 280 LEU A CA 1
ATOM 2205 C C . LEU A 1 280 ? -1.972 0.137 -11.364 1.00 98.69 280 LEU A C 1
ATOM 2207 O O . LEU A 1 280 ? -1.568 1.138 -10.779 1.00 98.69 280 LEU A O 1
ATOM 2211 N N . TRP A 1 281 ? -3.197 0.025 -11.857 1.00 98.50 281 TRP A N 1
ATOM 2212 C CA . TRP A 1 281 ? -4.273 0.974 -11.612 1.00 98.50 281 TRP A CA 1
ATOM 2213 C C . TRP A 1 281 ? -5.289 0.333 -10.673 1.00 98.50 281 TRP A C 1
ATOM 2215 O O . TRP A 1 281 ? -5.700 -0.800 -10.928 1.00 98.50 281 TRP A O 1
ATOM 2225 N N . ILE A 1 282 ? -5.681 1.038 -9.615 1.00 98.38 282 ILE A N 1
ATOM 2226 C CA . ILE A 1 282 ? -6.652 0.580 -8.614 1.00 98.38 282 ILE A CA 1
ATOM 2227 C C . ILE A 1 282 ? -7.793 1.583 -8.540 1.00 98.38 282 ILE A C 1
ATOM 2229 O O . ILE A 1 282 ? -7.553 2.790 -8.563 1.00 98.38 282 ILE A O 1
ATOM 2233 N N . ASP A 1 283 ? -9.005 1.061 -8.447 1.00 97.69 283 ASP A N 1
ATOM 2234 C CA . ASP A 1 283 ? -10.234 1.828 -8.344 1.00 97.69 283 ASP A CA 1
ATOM 2235 C C . ASP A 1 283 ? -11.271 1.043 -7.515 1.00 97.69 283 ASP A C 1
ATOM 2237 O O . ASP A 1 283 ? -11.132 -0.177 -7.354 1.00 97.69 283 ASP A O 1
ATOM 2241 N N . ASP A 1 284 ? -12.283 1.734 -6.991 1.00 97.31 284 ASP A N 1
ATOM 2242 C CA . ASP A 1 284 ? -13.450 1.165 -6.303 1.00 97.31 284 ASP A CA 1
ATOM 2243 C C . ASP A 1 284 ? -13.107 0.020 -5.321 1.00 97.31 284 ASP A C 1
ATOM 2245 O O . ASP A 1 284 ? -13.479 -1.148 -5.513 1.00 97.31 284 ASP A O 1
ATOM 2249 N N . VAL A 1 285 ? -12.352 0.337 -4.266 1.00 98.44 285 VAL A N 1
ATOM 2250 C CA . VAL A 1 285 ? -11.975 -0.624 -3.217 1.00 98.44 285 VAL A CA 1
ATOM 2251 C C . VAL A 1 285 ? -13.007 -0.599 -2.096 1.00 98.44 285 VAL A C 1
ATOM 2253 O O . VAL A 1 285 ? -13.341 0.460 -1.578 1.00 98.44 285 VAL A O 1
ATOM 2256 N N . GLU A 1 286 ? -13.447 -1.773 -1.646 1.00 98.44 286 GLU A N 1
ATOM 2257 C CA . GLU A 1 286 ? -14.345 -1.916 -0.502 1.00 98.44 286 GLU A CA 1
ATOM 2258 C C . GLU A 1 286 ? -13.872 -3.017 0.459 1.00 98.44 286 GLU A C 1
ATOM 2260 O O . GLU A 1 286 ? -13.586 -4.149 0.063 1.00 98.44 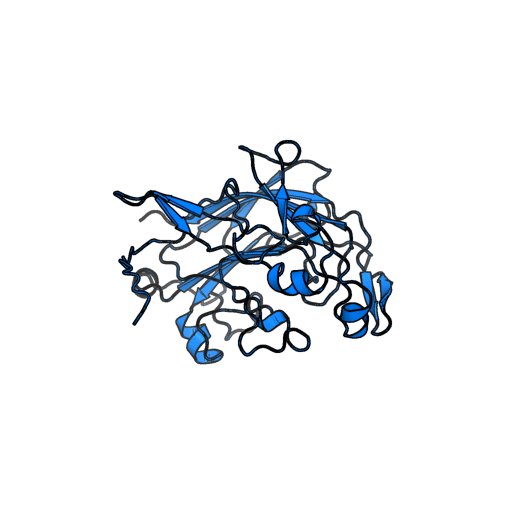286 GLU A O 1
ATOM 2265 N N . ILE A 1 287 ? -13.831 -2.693 1.751 1.00 98.44 287 ILE A N 1
ATOM 2266 C CA . ILE A 1 287 ? -13.626 -3.638 2.849 1.00 98.44 287 ILE A CA 1
ATOM 2267 C C . ILE A 1 287 ? -14.993 -3.992 3.429 1.00 98.44 287 ILE A C 1
ATOM 2269 O O . ILE A 1 287 ? -15.558 -3.268 4.250 1.00 98.44 287 ILE A O 1
ATOM 2273 N N . ILE A 1 288 ? -15.515 -5.137 3.002 1.00 98.31 288 ILE A N 1
ATOM 2274 C CA . ILE A 1 288 ? -16.813 -5.649 3.429 1.00 98.31 288 ILE A CA 1
ATOM 2275 C C . ILE A 1 288 ? -16.636 -6.276 4.810 1.00 98.31 288 ILE A C 1
ATOM 2277 O O . ILE A 1 288 ? -15.855 -7.216 4.986 1.00 98.31 288 ILE A O 1
ATOM 2281 N N . CYS A 1 289 ? -17.363 -5.759 5.794 1.00 97.12 289 CYS A N 1
ATOM 2282 C CA . CYS A 1 289 ? -17.288 -6.186 7.188 1.00 97.12 289 CYS A CA 1
ATOM 2283 C C . CYS A 1 289 ? -18.545 -6.941 7.625 1.00 97.12 289 CYS A C 1
ATOM 2285 O O . CYS A 1 289 ? -19.596 -6.838 7.001 1.00 97.12 289 CYS A O 1
ATOM 2287 N N . GLU A 1 290 ? -18.431 -7.681 8.726 1.00 93.94 290 GLU A N 1
ATOM 2288 C CA . GLU A 1 290 ? -19.574 -8.284 9.415 1.00 93.94 290 GLU A CA 1
ATOM 2289 C C . GLU A 1 290 ? -20.566 -7.182 9.827 1.00 93.94 290 GLU A C 1
ATOM 2291 O O . GLU A 1 290 ? -20.166 -6.182 10.433 1.00 93.94 290 GLU A O 1
ATOM 2296 N N . GLU A 1 291 ? -21.841 -7.341 9.454 1.00 81.69 291 GLU A N 1
ATOM 2297 C CA . GLU A 1 291 ? -22.915 -6.458 9.917 1.00 81.69 291 GLU A CA 1
ATOM 2298 C C . GLU A 1 291 ? -23.071 -6.607 11.436 1.00 81.69 291 GLU A C 1
ATOM 2300 O O . GLU A 1 291 ? -23.025 -7.720 11.966 1.00 81.69 291 GLU A O 1
ATOM 2305 N N . ASN A 1 292 ? -23.228 -5.478 12.131 1.00 56.09 292 ASN A N 1
ATOM 2306 C CA . ASN A 1 292 ? -23.452 -5.453 13.580 1.00 56.09 292 ASN A CA 1
ATOM 2307 C C . ASN A 1 292 ? -24.890 -5.826 13.948 1.00 56.09 292 ASN A C 1
ATOM 2309 O O . ASN A 1 292 ? -25.813 -5.333 13.263 1.00 56.09 292 ASN A O 1
#

Secondary structure (DSSP, 8-state):
--------------PPPSEE----EEE-TTT-SSEEE-EEEE-SSSEEEE--EE-THHHHTTT--SSGGGSSEEEEETTS-SSSSEEEEEE-EE--HHHHHTT--EE--EEEEEEE--TT--TTT-GGGSEEE-EE--S-EEEEEEEEEEE--S--EEE-TT--EEE-TTS----EEEEEEEEHHHHHHHHSSSSB-TTTTT--STT-SEEEEEEGGGSTT-GGGTB-SSS-EEEEEE-EEPTT----HHHHHTT-EEEEEEEESSTTGGGT-B-TT-EEEEEEEEEEE---